Protein AF-A0A7C3KXW5-F1 (afdb_monomer_lite)

Structure (mmCIF, N/CA/C/O backbone):
data_AF-A0A7C3KXW5-F1
#
_entry.id   AF-A0A7C3KXW5-F1
#
loop_
_atom_site.group_PDB
_atom_site.id
_atom_site.type_symbol
_atom_site.label_atom_id
_atom_site.label_alt_id
_atom_site.label_comp_id
_atom_site.label_asym_id
_atom_site.label_entity_id
_atom_site.label_seq_id
_atom_site.pdbx_PDB_ins_code
_atom_site.Cartn_x
_atom_site.Cartn_y
_atom_site.Cartn_z
_atom_site.occupancy
_atom_site.B_iso_or_equiv
_atom_site.auth_seq_id
_atom_site.auth_comp_id
_atom_site.auth_asym_id
_atom_site.auth_atom_id
_atom_site.pdbx_PDB_model_num
ATOM 1 N N . ASP A 1 1 ? 0.642 0.551 6.305 1.00 74.69 1 ASP A N 1
ATOM 2 C CA . ASP A 1 1 ? -0.205 -0.545 6.795 1.00 74.69 1 ASP A CA 1
ATOM 3 C C . ASP A 1 1 ? 0.342 -1.861 6.253 1.00 74.69 1 ASP A C 1
ATOM 5 O O . ASP A 1 1 ? 0.337 -2.043 5.041 1.00 74.69 1 ASP A O 1
ATOM 9 N N . ILE A 1 2 ? 0.926 -2.695 7.119 1.00 89.38 2 ILE A N 1
ATOM 10 C CA . ILE A 1 2 ? 1.536 -3.983 6.738 1.00 89.38 2 ILE A CA 1
ATOM 11 C C . ILE A 1 2 ? 0.525 -5.132 6.821 1.00 89.38 2 ILE A C 1
ATOM 13 O O . ILE A 1 2 ? 0.572 -6.026 5.982 1.00 89.38 2 ILE A O 1
ATOM 17 N N . ALA A 1 3 ? -0.428 -5.071 7.754 1.00 87.44 3 ALA A N 1
ATOM 18 C CA . ALA A 1 3 ? -1.448 -6.101 7.915 1.00 87.44 3 ALA A CA 1
ATOM 19 C C . ALA A 1 3 ? -2.337 -6.202 6.667 1.00 87.44 3 ALA A C 1
ATOM 21 O O . ALA A 1 3 ? -2.475 -7.281 6.097 1.00 87.44 3 ALA A O 1
ATOM 22 N N . ARG A 1 4 ? -2.841 -5.066 6.152 1.00 87.88 4 ARG A N 1
ATOM 23 C CA . ARG A 1 4 ? -3.610 -5.058 4.890 1.00 87.88 4 ARG A CA 1
ATOM 24 C C . ARG A 1 4 ? -2.791 -5.596 3.723 1.00 87.88 4 ARG A C 1
ATOM 26 O O . ARG A 1 4 ? -3.316 -6.318 2.882 1.00 87.88 4 ARG A O 1
ATOM 33 N N . PHE A 1 5 ? -1.505 -5.254 3.672 1.00 93.25 5 PHE A N 1
ATOM 34 C CA . PHE A 1 5 ? -0.604 -5.761 2.643 1.00 93.25 5 PHE A CA 1
ATOM 35 C C . PHE A 1 5 ? -0.481 -7.292 2.703 1.00 93.25 5 PHE A C 1
ATOM 37 O O . PHE A 1 5 ? -0.583 -7.931 1.659 1.00 93.25 5 PHE A O 1
ATOM 44 N N . GLN A 1 6 ? -0.329 -7.881 3.894 1.00 93.50 6 GLN A N 1
ATOM 45 C CA . GLN A 1 6 ? -0.281 -9.337 4.074 1.00 93.50 6 GLN A CA 1
ATOM 46 C C . GLN A 1 6 ? -1.590 -10.001 3.635 1.00 93.50 6 GLN A C 1
ATOM 48 O O . GLN A 1 6 ? -1.547 -10.926 2.829 1.00 93.50 6 GLN A O 1
ATOM 53 N N . THR A 1 7 ? -2.745 -9.471 4.052 1.00 92.38 7 THR A N 1
ATOM 54 C CA . THR A 1 7 ? -4.058 -9.984 3.624 1.00 92.38 7 THR A CA 1
ATOM 55 C C . THR A 1 7 ? -4.213 -9.957 2.102 1.00 92.38 7 THR A C 1
ATOM 57 O O . THR A 1 7 ? -4.649 -10.930 1.492 1.00 92.38 7 THR A O 1
ATOM 60 N N . VAL A 1 8 ? -3.826 -8.859 1.447 1.00 94.00 8 VAL A N 1
ATOM 61 C CA . VAL A 1 8 ? -3.906 -8.763 -0.019 1.00 94.00 8 VAL A CA 1
ATOM 62 C C . VAL A 1 8 ? -2.897 -9.701 -0.697 1.00 94.00 8 VAL A C 1
ATOM 64 O O . VAL A 1 8 ? -3.196 -10.241 -1.763 1.00 94.00 8 VAL A O 1
ATOM 67 N N . ALA A 1 9 ? -1.729 -9.935 -0.094 1.00 95.94 9 ALA A N 1
ATOM 68 C CA . ALA A 1 9 ? -0.747 -10.894 -0.599 1.00 95.94 9 ALA A CA 1
ATOM 69 C C . ALA A 1 9 ? -1.265 -12.338 -0.529 1.00 95.94 9 ALA A C 1
ATOM 71 O O . ALA A 1 9 ? -1.127 -13.077 -1.502 1.00 95.94 9 ALA A O 1
ATOM 72 N N . GLU A 1 10 ? -1.939 -12.713 0.559 1.00 95.12 10 GLU A N 1
ATOM 73 C CA . GLU A 1 10 ? -2.620 -14.007 0.684 1.00 95.12 10 GLU A CA 1
ATOM 74 C C . GLU A 1 10 ? -3.684 -14.180 -0.402 1.00 95.12 10 GLU A C 1
ATOM 76 O O . GLU A 1 10 ? -3.663 -15.171 -1.128 1.00 95.12 10 GLU A O 1
ATOM 81 N N . VAL A 1 11 ? -4.539 -13.172 -0.616 1.00 95.12 11 VAL A N 1
ATOM 82 C CA . VAL A 1 11 ? -5.532 -13.197 -1.704 1.00 95.12 11 VAL A CA 1
ATOM 83 C C . VAL A 1 11 ? -4.860 -13.344 -3.071 1.00 95.12 11 VAL A C 1
ATOM 85 O O . VAL A 1 11 ? -5.343 -14.094 -3.923 1.00 95.12 11 VAL A O 1
ATOM 88 N N . ALA A 1 12 ? -3.752 -12.639 -3.318 1.00 97.38 12 ALA A N 1
ATOM 89 C CA . ALA A 1 12 ? -3.011 -12.746 -4.572 1.00 97.38 12 ALA A CA 1
ATOM 90 C C . ALA A 1 12 ? -2.480 -14.171 -4.783 1.00 97.38 12 ALA A C 1
ATOM 92 O O . ALA A 1 12 ? -2.733 -14.764 -5.832 1.00 97.38 12 ALA A O 1
ATOM 93 N N . ARG A 1 13 ? -1.839 -14.748 -3.761 1.00 96.62 13 ARG A N 1
ATOM 94 C CA . ARG A 1 13 ? -1.340 -16.128 -3.765 1.00 96.62 13 ARG A CA 1
ATOM 95 C C . ARG A 1 13 ? -2.458 -17.132 -4.037 1.00 96.62 13 ARG A C 1
ATOM 97 O O . ARG A 1 13 ? -2.330 -17.942 -4.953 1.00 96.62 13 ARG A O 1
ATOM 104 N N . ASP A 1 14 ? -3.557 -17.043 -3.299 1.00 97.00 14 ASP A N 1
ATOM 105 C CA . ASP A 1 14 ? -4.662 -18.005 -3.361 1.00 97.00 14 ASP A CA 1
ATOM 106 C C . ASP A 1 14 ? -5.427 -17.920 -4.693 1.00 97.00 14 ASP A C 1
ATOM 108 O O . ASP A 1 14 ? -6.019 -18.894 -5.155 1.00 97.00 14 ASP A O 1
ATOM 112 N N . THR A 1 15 ? -5.363 -16.766 -5.363 1.00 96.44 15 THR A N 1
ATOM 113 C CA . THR A 1 15 ? -5.934 -16.566 -6.704 1.00 96.44 15 THR A CA 1
ATOM 114 C C . THR A 1 15 ? -4.916 -16.712 -7.839 1.00 96.44 15 THR A C 1
ATOM 116 O O . THR A 1 15 ? -5.256 -16.465 -8.997 1.00 96.44 15 THR A O 1
ATOM 119 N N . GLY A 1 16 ? -3.673 -17.112 -7.540 1.00 97.12 16 GLY A N 1
ATOM 120 C CA . GLY A 1 16 ? -2.608 -17.299 -8.530 1.00 97.12 16 GLY A CA 1
ATOM 121 C C . GLY A 1 16 ? -2.202 -16.017 -9.270 1.00 97.12 16 GLY A C 1
ATOM 122 O O . GLY A 1 16 ? -1.735 -16.082 -10.410 1.00 97.12 16 GLY A O 1
ATOM 123 N N . ARG A 1 17 ? -2.418 -14.851 -8.653 1.00 98.06 17 ARG A N 1
ATOM 124 C CA . ARG A 1 17 ? -2.108 -13.525 -9.200 1.00 98.06 17 ARG A CA 1
ATOM 125 C C . ARG A 1 17 ? -0.827 -12.966 -8.587 1.00 98.06 17 ARG A C 1
ATOM 127 O O . ARG A 1 17 ? -0.488 -13.247 -7.443 1.00 98.06 17 ARG A O 1
ATOM 134 N N . THR A 1 18 ? -0.138 -12.125 -9.348 1.00 98.44 18 THR A N 1
ATOM 135 C CA . THR A 1 18 ? 1.002 -11.345 -8.866 1.00 98.44 18 THR A CA 1
ATOM 136 C C . THR A 1 18 ? 0.487 -10.124 -8.106 1.00 98.44 18 THR A C 1
ATOM 138 O O . THR A 1 18 ? -0.272 -9.322 -8.661 1.00 98.44 18 THR A O 1
ATOM 141 N N . LEU A 1 19 ? 0.929 -9.935 -6.864 1.00 98.19 19 LEU A N 1
ATOM 142 C CA . LEU A 1 19 ? 0.703 -8.686 -6.141 1.00 98.19 19 LEU A CA 1
ATOM 143 C C . LEU A 1 19 ? 1.761 -7.664 -6.559 1.00 98.19 19 LEU A C 1
ATOM 145 O O . LEU A 1 19 ? 2.943 -7.840 -6.272 1.00 98.19 19 LEU A O 1
ATOM 149 N N . ALA A 1 20 ? 1.343 -6.582 -7.207 1.00 97.75 20 ALA A N 1
ATOM 150 C CA . ALA A 1 20 ? 2.201 -5.440 -7.488 1.00 97.75 20 ALA A CA 1
ATOM 151 C C . ALA A 1 20 ? 1.959 -4.361 -6.422 1.00 97.75 20 ALA A C 1
ATOM 153 O O . ALA A 1 20 ? 0.866 -3.800 -6.336 1.00 97.75 20 ALA A O 1
ATOM 154 N N . ALA A 1 21 ? 2.960 -4.093 -5.586 1.00 96.62 21 ALA A N 1
ATOM 155 C CA . ALA A 1 21 ? 2.845 -3.188 -4.441 1.00 96.62 21 ALA A CA 1
ATOM 156 C C . ALA A 1 21 ? 3.934 -2.113 -4.445 1.00 96.62 21 ALA A C 1
ATOM 158 O O . ALA A 1 21 ? 4.959 -2.255 -5.113 1.00 96.62 21 ALA A O 1
ATOM 159 N N . SER A 1 22 ? 3.726 -1.037 -3.679 1.00 94.25 22 SER A N 1
ATOM 160 C CA . SER A 1 22 ? 4.691 0.064 -3.630 1.00 94.25 22 SER A CA 1
ATOM 161 C C . SER A 1 22 ? 6.095 -0.437 -3.233 1.00 94.25 22 SER A C 1
ATOM 163 O O . SER A 1 22 ? 6.223 -1.220 -2.281 1.00 94.25 22 SER A O 1
ATOM 165 N N . PRO A 1 23 ? 7.172 0.040 -3.885 1.00 94.75 23 PRO A N 1
ATOM 166 C CA . PRO A 1 23 ? 8.532 -0.375 -3.538 1.00 94.75 23 PRO A CA 1
ATOM 167 C C . PRO A 1 23 ? 8.898 -0.023 -2.090 1.00 94.75 23 PRO A C 1
ATOM 169 O O . PRO A 1 23 ? 9.672 -0.724 -1.444 1.00 94.75 23 PRO A O 1
ATOM 172 N N . LYS A 1 24 ? 8.289 1.041 -1.547 1.00 92.38 24 LYS A N 1
ATOM 173 C CA . LYS A 1 24 ? 8.448 1.455 -0.149 1.00 92.38 24 LYS A CA 1
ATOM 174 C C . LYS A 1 24 ? 7.872 0.419 0.820 1.00 92.38 24 LYS A C 1
ATOM 176 O O . LYS A 1 24 ? 8.519 0.105 1.814 1.00 92.38 24 LYS A O 1
ATOM 181 N N . THR A 1 25 ? 6.685 -0.118 0.530 1.00 93.75 25 THR A N 1
ATOM 182 C CA . THR A 1 25 ? 6.065 -1.188 1.329 1.00 93.75 25 THR A CA 1
ATOM 183 C C . THR A 1 25 ? 6.928 -2.441 1.311 1.00 93.75 25 THR A C 1
ATOM 185 O O . THR A 1 25 ? 7.158 -3.016 2.369 1.00 93.75 25 THR A O 1
ATOM 188 N N . LEU A 1 26 ? 7.450 -2.833 0.144 1.00 94.88 26 LEU A N 1
ATOM 189 C CA . LEU A 1 26 ? 8.303 -4.020 0.040 1.00 94.88 26 LEU A CA 1
ATOM 190 C C . LEU A 1 26 ? 9.632 -3.842 0.772 1.00 94.88 26 LEU A C 1
ATOM 192 O O . LEU A 1 26 ? 10.020 -4.716 1.539 1.00 94.88 26 LEU A O 1
ATOM 196 N N . ALA A 1 27 ? 10.289 -2.689 0.615 1.00 92.50 27 ALA A N 1
ATOM 197 C CA . ALA A 1 27 ? 11.514 -2.380 1.349 1.00 92.50 27 ALA A CA 1
ATOM 198 C C . ALA A 1 27 ? 11.290 -2.395 2.873 1.00 92.50 27 ALA A C 1
ATOM 200 O O . ALA A 1 27 ? 12.120 -2.925 3.609 1.00 92.50 27 ALA A O 1
ATOM 201 N N . LEU A 1 28 ? 10.162 -1.852 3.349 1.00 93.00 28 LEU A N 1
ATOM 202 C CA . LEU A 1 28 ? 9.786 -1.914 4.763 1.00 93.00 28 LEU A CA 1
ATOM 203 C C . LEU A 1 28 ? 9.537 -3.358 5.217 1.00 93.00 28 LEU A C 1
ATOM 205 O O . LEU A 1 28 ? 10.066 -3.765 6.246 1.00 93.00 28 LEU A O 1
ATOM 209 N N . TYR A 1 29 ? 8.770 -4.136 4.450 1.00 94.88 29 TYR A N 1
ATOM 210 C CA . TYR A 1 29 ? 8.464 -5.525 4.789 1.00 94.88 29 TYR A CA 1
ATOM 211 C C . TYR A 1 29 ? 9.728 -6.392 4.846 1.00 94.88 29 TYR A C 1
ATOM 213 O O . TYR A 1 29 ? 9.874 -7.197 5.759 1.00 94.88 29 TYR A O 1
ATOM 221 N N . HIS A 1 30 ? 10.672 -6.194 3.919 1.00 92.62 30 HIS A N 1
ATOM 222 C CA . HIS A 1 30 ? 11.970 -6.868 3.957 1.00 92.62 30 HIS A CA 1
ATOM 223 C C . HIS A 1 30 ? 12.708 -6.617 5.270 1.00 92.62 30 HIS A C 1
ATOM 225 O O . HIS A 1 30 ? 13.138 -7.577 5.901 1.00 92.62 30 HIS A O 1
ATOM 231 N N . ARG A 1 31 ? 12.786 -5.359 5.718 1.00 92.31 31 ARG A N 1
ATOM 232 C CA . ARG A 1 31 ? 13.421 -5.033 7.003 1.00 92.31 31 ARG A CA 1
ATOM 233 C C . ARG A 1 31 ? 12.697 -5.670 8.181 1.00 92.31 31 ARG A C 1
ATOM 235 O O . ARG A 1 31 ? 13.347 -6.246 9.039 1.00 92.31 31 ARG A O 1
ATOM 242 N N . LEU A 1 32 ? 11.365 -5.624 8.198 1.00 94.44 32 LEU A N 1
ATOM 243 C CA . LEU A 1 32 ? 10.574 -6.253 9.260 1.00 94.44 32 LEU A CA 1
ATOM 244 C C . LEU A 1 32 ? 10.798 -7.770 9.327 1.00 94.44 32 LEU A C 1
ATOM 246 O O . LEU A 1 32 ? 10.945 -8.311 10.417 1.00 94.44 32 LEU A O 1
ATOM 250 N N . ALA A 1 33 ? 10.869 -8.452 8.182 1.00 94.31 33 ALA A N 1
ATOM 251 C CA . ALA A 1 33 ? 11.152 -9.886 8.121 1.00 94.31 33 ALA A CA 1
ATOM 252 C C . ALA A 1 33 ? 12.596 -10.235 8.523 1.00 94.31 33 ALA A C 1
ATOM 254 O O . ALA A 1 33 ? 12.834 -11.299 9.088 1.00 94.31 33 ALA A O 1
ATOM 255 N N . GLU A 1 34 ? 13.558 -9.354 8.241 1.00 92.62 34 GLU A N 1
ATOM 256 C CA . GLU A 1 34 ? 14.962 -9.524 8.632 1.00 92.62 34 GLU A CA 1
ATOM 257 C C . GLU A 1 34 ? 15.177 -9.267 10.135 1.00 92.62 34 GLU A C 1
ATOM 259 O O . GLU A 1 34 ? 15.877 -10.035 10.793 1.00 92.62 34 GLU A O 1
ATOM 264 N N . GLU A 1 35 ? 14.556 -8.224 10.694 1.00 95.50 35 GLU A N 1
ATOM 265 C CA . GLU A 1 35 ? 14.707 -7.820 12.102 1.00 95.50 35 GLU A CA 1
ATOM 266 C C . GLU A 1 35 ? 13.807 -8.622 13.058 1.00 95.50 35 GLU A C 1
ATOM 268 O O . GLU A 1 35 ? 14.185 -8.889 14.200 1.00 95.50 35 GLU A O 1
ATOM 273 N N . HIS A 1 36 ? 12.625 -9.043 12.598 1.00 95.94 36 HIS A N 1
ATOM 274 C CA . HIS A 1 36 ? 11.614 -9.728 13.407 1.00 95.94 36 HIS A CA 1
ATOM 275 C C . HIS A 1 36 ? 11.048 -10.982 12.707 1.00 95.94 36 HIS A C 1
ATOM 277 O O . HIS A 1 36 ? 9.836 -11.078 12.483 1.00 95.94 36 HIS A O 1
ATOM 283 N N . PRO A 1 37 ? 11.883 -11.993 12.402 1.00 94.88 37 PRO A N 1
ATOM 284 C CA . PRO A 1 37 ? 11.478 -13.175 11.630 1.00 94.88 37 PRO A CA 1
ATOM 285 C C . PRO A 1 37 ? 10.418 -14.052 12.316 1.00 94.88 37 PRO A C 1
ATOM 287 O O . PRO A 1 37 ? 9.743 -14.832 11.651 1.0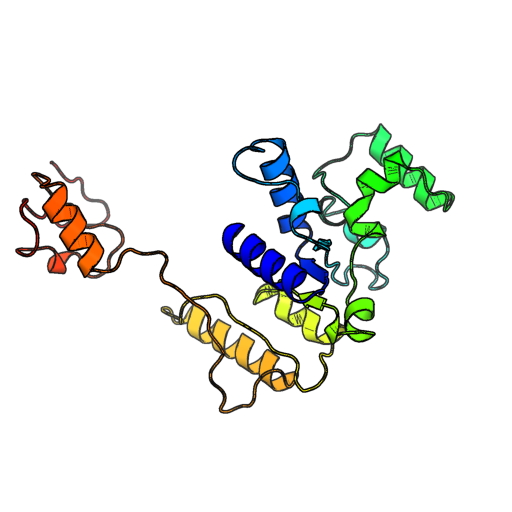0 94.88 37 PRO A O 1
ATOM 290 N N . SER A 1 38 ? 10.253 -13.941 13.640 1.00 94.88 38 SER A N 1
ATOM 291 C CA . SER A 1 38 ? 9.187 -14.631 14.382 1.00 94.88 38 SER A CA 1
ATOM 292 C C . SER A 1 38 ? 7.803 -14.008 14.178 1.00 94.88 38 SER A C 1
ATOM 294 O O . SER A 1 38 ? 6.802 -14.685 14.391 1.00 94.88 38 SER A O 1
ATOM 296 N N . LEU A 1 39 ? 7.745 -12.732 13.783 1.00 92.38 39 LEU A N 1
ATOM 297 C CA . LEU A 1 39 ? 6.506 -11.983 13.559 1.00 92.38 39 LEU A CA 1
ATOM 298 C C . LEU A 1 39 ? 6.199 -11.819 12.067 1.00 92.38 39 LEU A C 1
ATOM 300 O O . LEU A 1 39 ? 5.035 -11.788 11.675 1.00 92.38 39 LEU A O 1
ATOM 304 N N . PHE A 1 40 ? 7.235 -11.726 11.231 1.00 94.50 40 PHE A N 1
ATOM 305 C CA . PHE A 1 40 ? 7.103 -11.494 9.798 1.00 94.50 40 PHE A CA 1
ATOM 306 C C . PHE A 1 40 ? 7.815 -12.588 9.010 1.00 94.50 40 PHE A C 1
ATOM 308 O O . PHE A 1 40 ? 9.041 -12.681 8.993 1.00 94.50 40 PHE A O 1
ATOM 315 N N . ALA A 1 41 ? 7.032 -13.402 8.302 1.00 93.06 41 ALA A N 1
ATOM 316 C CA . ALA A 1 41 ? 7.577 -14.397 7.392 1.00 93.06 41 ALA A CA 1
ATOM 317 C C . ALA A 1 41 ? 8.297 -13.718 6.208 1.00 93.06 41 ALA A C 1
ATOM 319 O O . ALA A 1 41 ? 7.888 -12.625 5.796 1.00 93.06 41 ALA A O 1
ATOM 320 N N . PRO A 1 42 ? 9.321 -14.351 5.602 1.00 93.38 42 PRO A N 1
ATOM 321 C CA . PRO A 1 42 ? 10.009 -13.804 4.436 1.00 93.38 42 PRO A CA 1
ATOM 322 C C . PRO A 1 42 ? 9.036 -13.460 3.305 1.00 93.38 42 PRO A C 1
ATOM 324 O O . PRO A 1 42 ? 8.098 -14.215 3.053 1.00 93.38 42 PRO A O 1
ATOM 327 N N . LEU A 1 43 ? 9.284 -12.371 2.568 1.00 91.94 43 LEU A N 1
ATOM 328 C CA . LEU A 1 43 ? 8.398 -11.924 1.480 1.00 91.94 43 LEU A CA 1
ATOM 329 C C . LEU A 1 43 ? 8.121 -13.031 0.446 1.00 91.94 43 LEU A C 1
ATOM 331 O O . LEU A 1 43 ? 7.005 -13.150 -0.048 1.00 91.94 43 LEU A O 1
ATOM 335 N N . SER A 1 44 ? 9.109 -13.889 0.177 1.00 91.12 44 SER A N 1
ATOM 336 C CA . SER A 1 44 ? 8.984 -15.037 -0.731 1.00 91.12 44 SER A CA 1
ATOM 337 C C . SER A 1 44 ? 7.933 -16.068 -0.303 1.00 91.12 44 SER A C 1
ATOM 339 O O . SER A 1 44 ? 7.455 -16.826 -1.142 1.00 91.12 44 SER A O 1
ATOM 341 N N . SER A 1 45 ? 7.559 -16.109 0.979 1.00 93.25 45 SER A N 1
ATOM 342 C CA . SER A 1 45 ? 6.498 -16.987 1.492 1.00 93.25 45 SER A CA 1
ATOM 343 C C . SER A 1 45 ? 5.085 -16.443 1.243 1.00 93.25 45 SER A C 1
ATOM 345 O O . SER A 1 45 ? 4.119 -17.206 1.278 1.00 93.25 45 SER A O 1
ATOM 347 N N . LEU A 1 46 ? 4.954 -15.144 0.942 1.00 93.25 46 LEU A N 1
ATOM 348 C CA . LEU A 1 46 ? 3.667 -14.494 0.683 1.00 93.25 46 LEU A CA 1
ATOM 349 C C . LEU A 1 46 ? 3.158 -14.699 -0.756 1.00 93.25 46 LEU A C 1
ATOM 351 O O . LEU A 1 46 ? 2.055 -14.270 -1.075 1.00 93.25 46 LEU A O 1
ATOM 355 N N . GLY A 1 47 ? 3.926 -15.368 -1.623 1.00 95.00 47 GLY A N 1
ATOM 356 C CA . GLY A 1 47 ? 3.586 -15.603 -3.030 1.00 95.00 47 GLY A CA 1
ATOM 357 C C . GLY A 1 47 ? 4.394 -14.734 -4.000 1.00 95.00 47 GLY A C 1
ATOM 358 O O . GLY A 1 47 ? 5.480 -14.258 -3.672 1.00 95.00 47 GLY A O 1
ATOM 359 N N . ASP A 1 48 ? 3.885 -14.542 -5.222 1.00 97.31 48 ASP A N 1
ATOM 360 C CA . ASP A 1 48 ? 4.532 -13.692 -6.234 1.00 97.31 48 ASP A CA 1
ATOM 361 C C . ASP A 1 48 ? 4.223 -12.214 -5.959 1.00 97.31 48 ASP A C 1
ATOM 363 O O . ASP A 1 48 ? 3.271 -11.642 -6.494 1.00 97.31 48 ASP A O 1
ATOM 367 N N . VAL A 1 49 ? 5.022 -11.603 -5.084 1.00 97.69 49 VAL A N 1
ATOM 368 C CA . VAL A 1 49 ? 4.928 -10.182 -4.737 1.00 97.69 49 VAL A CA 1
ATOM 369 C C . VAL A 1 49 ? 6.061 -9.406 -5.400 1.00 97.69 49 VAL A C 1
ATOM 371 O O . VAL A 1 49 ? 7.231 -9.770 -5.283 1.00 97.69 49 VAL A O 1
ATOM 374 N N . ARG A 1 50 ? 5.725 -8.315 -6.094 1.00 97.69 50 ARG A N 1
ATOM 375 C CA . ARG A 1 50 ? 6.676 -7.514 -6.874 1.00 97.69 50 ARG A CA 1
ATOM 376 C C . ARG A 1 50 ? 6.477 -6.023 -6.668 1.00 97.69 50 ARG A C 1
ATOM 378 O O . ARG A 1 50 ? 5.371 -5.549 -6.417 1.00 97.69 50 ARG A O 1
ATOM 385 N N . ALA A 1 51 ? 7.565 -5.277 -6.818 1.00 97.06 51 ALA A N 1
ATOM 386 C CA . ALA A 1 51 ? 7.529 -3.825 -6.781 1.00 97.06 51 ALA A CA 1
ATOM 387 C C . ALA A 1 51 ? 6.769 -3.296 -8.003 1.00 97.06 51 ALA A C 1
ATOM 389 O O . ALA A 1 51 ? 7.126 -3.620 -9.134 1.00 97.06 51 ALA A O 1
ATOM 390 N N . TYR A 1 52 ? 5.741 -2.482 -7.789 1.00 97.62 52 TYR A N 1
ATOM 391 C CA . TYR A 1 52 ? 5.130 -1.691 -8.848 1.00 97.62 52 TYR A CA 1
ATOM 392 C C . TYR A 1 52 ? 5.969 -0.433 -9.074 1.00 97.62 52 TYR A C 1
ATOM 394 O O . TYR A 1 52 ? 6.188 0.352 -8.149 1.00 97.62 52 TYR A O 1
ATOM 402 N N . LEU A 1 53 ? 6.467 -0.254 -10.292 1.00 96.81 53 LEU A N 1
ATOM 403 C CA . LEU A 1 53 ? 7.223 0.928 -10.680 1.00 96.81 53 LEU A CA 1
ATOM 404 C C . LEU A 1 53 ? 6.315 1.834 -11.495 1.00 96.81 53 LEU A C 1
ATOM 406 O O . LEU A 1 53 ? 5.929 1.488 -12.612 1.00 96.81 53 LEU A O 1
ATOM 410 N N . GLU A 1 54 ? 6.011 2.995 -10.930 1.00 95.06 54 GLU A N 1
ATOM 411 C CA . GLU A 1 54 ? 5.349 4.089 -11.633 1.00 95.06 54 GLU A CA 1
ATOM 412 C C . GLU A 1 54 ? 6.286 4.717 -12.669 1.00 95.06 54 GLU A C 1
ATOM 414 O O . GLU A 1 54 ? 7.525 4.640 -12.581 1.00 95.06 54 GLU A O 1
ATOM 419 N N . ARG A 1 55 ? 5.681 5.342 -13.673 1.00 93.62 55 ARG A N 1
ATOM 420 C CA . ARG A 1 55 ? 6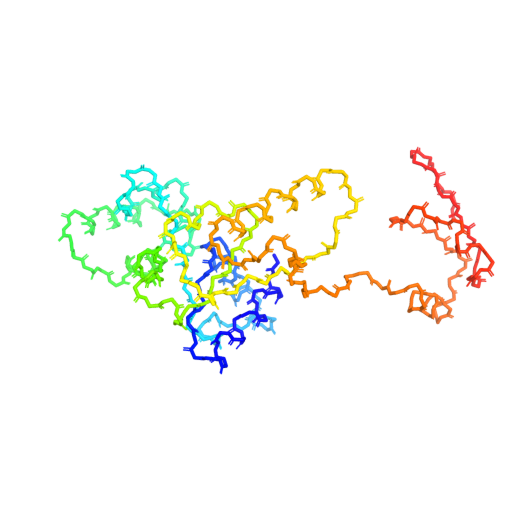.414 6.105 -14.674 1.00 93.62 55 ARG A CA 1
ATOM 421 C C . ARG A 1 55 ? 6.841 7.445 -14.063 1.00 93.62 55 ARG A C 1
ATOM 423 O O . ARG A 1 55 ? 6.021 8.170 -13.514 1.00 93.62 55 ARG A O 1
ATOM 430 N N . CYS A 1 56 ? 8.120 7.803 -14.159 1.00 92.00 56 CYS A N 1
ATOM 431 C CA . CYS A 1 56 ? 8.616 9.087 -13.658 1.00 92.00 56 CYS A CA 1
ATOM 432 C C . CYS A 1 56 ? 9.797 9.607 -14.487 1.00 92.00 56 CYS A C 1
ATOM 434 O O . CYS A 1 56 ? 10.309 8.906 -15.361 1.00 92.00 56 CYS A O 1
ATOM 436 N N . GLY A 1 57 ? 10.226 10.845 -14.222 1.00 93.50 57 GLY A N 1
ATOM 437 C CA . GLY A 1 57 ? 11.394 11.447 -14.868 1.00 93.50 57 GLY A CA 1
ATOM 438 C C . GLY A 1 57 ? 11.252 11.516 -16.389 1.00 93.50 57 GLY A C 1
ATOM 439 O O . GLY A 1 57 ? 10.395 12.227 -16.906 1.00 93.50 57 GLY A O 1
ATOM 440 N N . THR A 1 58 ? 12.095 10.763 -17.097 1.00 94.12 58 THR A N 1
ATOM 441 C CA . THR A 1 58 ? 12.125 10.702 -18.568 1.00 94.12 58 THR A CA 1
ATOM 442 C C . THR A 1 58 ? 10.927 9.998 -19.194 1.00 94.12 58 THR A C 1
ATOM 444 O O . THR A 1 58 ? 10.788 10.024 -20.413 1.00 94.12 58 THR A O 1
ATOM 447 N N . MET A 1 59 ? 10.069 9.366 -18.389 1.00 92.00 59 MET A N 1
ATOM 448 C CA . MET A 1 59 ? 8.910 8.597 -18.842 1.00 92.00 59 MET A CA 1
ATOM 449 C C . MET A 1 59 ? 9.249 7.271 -19.547 1.00 92.00 59 MET A C 1
ATOM 451 O O . MET A 1 59 ? 8.357 6.631 -20.110 1.00 92.00 59 MET A O 1
ATOM 455 N N . LEU A 1 60 ? 10.507 6.821 -19.472 1.00 92.69 60 LEU A N 1
ATOM 456 C CA . LEU A 1 60 ? 11.018 5.626 -20.160 1.00 92.69 60 LEU A CA 1
ATOM 457 C C . LEU A 1 60 ? 11.316 4.442 -19.227 1.00 92.69 60 LEU A C 1
ATOM 459 O O . LEU A 1 60 ? 11.839 3.429 -19.688 1.00 92.69 60 LEU A O 1
ATOM 463 N N . TYR A 1 61 ? 10.994 4.543 -17.932 1.00 93.44 61 TYR A N 1
ATOM 464 C CA . TYR A 1 61 ? 11.385 3.556 -16.914 1.00 93.44 61 TYR A CA 1
ATOM 465 C C . TYR A 1 61 ? 12.908 3.351 -16.851 1.00 93.44 61 TYR A C 1
ATOM 467 O O . TYR A 1 61 ? 13.387 2.247 -16.566 1.00 93.44 61 TYR A O 1
ATOM 475 N N . SER A 1 62 ? 13.687 4.399 -17.125 1.00 91.88 62 SER A N 1
ATOM 476 C CA . SER A 1 62 ? 15.142 4.336 -17.041 1.00 91.88 62 SER A CA 1
ATOM 477 C C . SER A 1 62 ? 15.556 4.129 -15.584 1.00 91.88 62 SER A C 1
ATOM 479 O O . SER A 1 62 ? 14.962 4.744 -14.697 1.00 91.88 62 SER A O 1
ATOM 481 N N . PRO A 1 63 ? 16.604 3.340 -15.276 1.00 88.31 63 PRO A N 1
ATOM 482 C CA . PRO A 1 63 ? 17.092 3.241 -13.902 1.00 88.31 63 PRO A CA 1
ATOM 483 C C . PRO A 1 63 ? 17.462 4.613 -13.314 1.00 88.31 63 PRO A C 1
ATOM 485 O O . PRO A 1 63 ? 17.370 4.831 -12.107 1.00 88.31 63 PRO A O 1
ATOM 488 N N . ALA A 1 64 ? 17.855 5.560 -14.176 1.00 88.94 64 ALA A N 1
ATOM 489 C CA . ALA A 1 64 ? 18.155 6.930 -13.787 1.00 88.94 64 ALA A CA 1
ATOM 490 C C . ALA A 1 64 ? 16.946 7.683 -13.207 1.00 88.94 64 ALA A C 1
ATOM 492 O O . ALA A 1 64 ? 17.150 8.517 -12.325 1.00 88.94 64 ALA A O 1
ATOM 493 N N . ASP A 1 65 ? 15.723 7.347 -13.630 1.00 93.19 65 ASP A N 1
ATOM 494 C CA . ASP A 1 65 ? 14.488 7.990 -13.164 1.00 93.19 65 ASP A CA 1
ATOM 495 C C . ASP A 1 65 ? 14.229 7.727 -11.668 1.00 93.19 65 ASP A C 1
ATOM 497 O O . ASP A 1 65 ? 13.538 8.497 -11.004 1.00 93.19 65 ASP A O 1
ATOM 501 N N . TYR A 1 66 ? 14.823 6.666 -11.112 1.00 92.25 66 TYR A N 1
ATOM 502 C CA . TYR A 1 66 ? 14.578 6.195 -9.746 1.00 92.25 66 TYR A CA 1
ATOM 503 C C . TYR A 1 66 ? 15.708 6.516 -8.758 1.00 92.25 66 TYR A C 1
ATOM 505 O O . TYR A 1 66 ? 15.580 6.234 -7.567 1.00 92.25 66 TYR A O 1
ATOM 513 N N . LYS A 1 67 ? 16.813 7.124 -9.210 1.00 86.56 67 LYS A N 1
ATOM 514 C CA . LYS A 1 67 ? 18.028 7.342 -8.395 1.00 86.56 67 LYS A CA 1
ATOM 515 C C . LYS A 1 67 ? 17.803 8.176 -7.131 1.00 86.56 67 LYS A C 1
ATOM 517 O O . LYS A 1 67 ? 18.508 7.977 -6.149 1.00 86.56 67 LYS A O 1
ATOM 522 N N . GLN A 1 68 ? 16.826 9.082 -7.145 1.00 86.50 68 GLN A N 1
ATOM 523 C CA . GLN A 1 68 ? 16.484 9.910 -5.980 1.00 86.50 68 GLN A CA 1
ATOM 524 C C . GLN A 1 68 ? 15.831 9.101 -4.848 1.00 86.50 68 GLN A C 1
ATOM 526 O O . GLN A 1 68 ? 15.814 9.520 -3.692 1.00 86.50 68 GLN A O 1
ATOM 531 N N . HIS A 1 69 ? 15.301 7.921 -5.170 1.00 90.19 69 HIS A N 1
ATOM 532 C CA . HIS A 1 69 ? 14.557 7.072 -4.255 1.00 90.19 69 HIS A CA 1
ATOM 533 C C . HIS A 1 69 ? 15.021 5.625 -4.412 1.00 90.19 69 HIS A C 1
ATOM 535 O O . HIS A 1 69 ? 14.332 4.807 -5.013 1.00 90.19 69 HIS A O 1
ATOM 541 N N . LEU A 1 70 ? 16.191 5.298 -3.854 1.00 90.81 70 LEU A N 1
ATOM 542 C CA . LEU A 1 70 ? 16.843 3.989 -4.027 1.00 90.81 70 LEU A CA 1
ATOM 543 C C . LEU A 1 70 ? 15.978 2.788 -3.612 1.00 90.81 70 LEU A C 1
ATOM 545 O O . LEU A 1 70 ? 16.119 1.715 -4.193 1.00 90.81 70 LEU A O 1
ATOM 549 N N . PHE A 1 71 ? 15.008 2.976 -2.710 1.00 91.38 71 PHE A N 1
ATOM 550 C CA . PHE A 1 71 ? 14.028 1.937 -2.367 1.00 91.38 71 PHE A CA 1
ATOM 551 C C . PHE A 1 71 ? 13.144 1.512 -3.560 1.00 91.38 71 PHE A C 1
ATOM 553 O O . PHE A 1 71 ? 12.523 0.454 -3.529 1.00 91.38 71 PHE A O 1
ATOM 560 N N . LYS A 1 72 ? 13.064 2.320 -4.628 1.00 93.31 72 LYS A N 1
ATOM 561 C CA . LYS A 1 72 ? 12.424 1.949 -5.901 1.00 93.31 72 LYS A CA 1
ATOM 562 C C . LYS A 1 72 ? 13.289 1.009 -6.743 1.00 93.31 72 LYS A C 1
ATOM 564 O O . LYS A 1 72 ? 12.764 0.318 -7.606 1.00 93.31 72 LYS A O 1
ATOM 569 N N . LEU A 1 73 ? 14.596 0.972 -6.494 1.00 93.62 73 LEU A N 1
ATOM 570 C CA . LEU A 1 73 ? 15.539 0.107 -7.198 1.00 93.62 73 LEU A CA 1
ATOM 571 C C . LEU A 1 73 ? 15.752 -1.227 -6.469 1.00 93.62 73 LEU A C 1
ATOM 573 O O . LEU A 1 73 ? 15.813 -2.257 -7.135 1.00 93.62 73 LEU A O 1
ATOM 577 N N . GLY A 1 74 ? 15.757 -1.244 -5.134 1.00 92.56 74 GLY A N 1
ATOM 578 C CA . GLY A 1 74 ? 15.842 -2.471 -4.330 1.00 92.56 74 GLY A CA 1
ATOM 579 C C . GLY A 1 74 ? 15.540 -2.242 -2.847 1.00 92.56 74 GLY A C 1
ATOM 580 O O . GLY A 1 74 ? 14.897 -1.259 -2.484 1.00 92.56 74 GLY A O 1
ATOM 581 N N . ARG A 1 75 ? 16.015 -3.137 -1.971 1.00 87.69 75 ARG A N 1
ATOM 582 C CA . ARG A 1 75 ? 15.714 -3.113 -0.518 1.00 87.69 75 ARG A CA 1
ATOM 583 C C . ARG A 1 75 ? 16.343 -1.944 0.237 1.00 87.69 75 ARG A C 1
ATOM 585 O O . ARG A 1 75 ? 15.858 -1.526 1.290 1.00 87.69 75 ARG A O 1
ATOM 592 N N . GLN A 1 76 ? 17.471 -1.451 -0.259 1.00 80.06 76 GLN A N 1
ATOM 593 C CA . GLN A 1 76 ? 18.305 -0.503 0.467 1.00 80.06 76 GLN A CA 1
ATOM 594 C C . GLN A 1 76 ? 17.837 0.944 0.260 1.00 80.06 76 GLN A C 1
ATOM 596 O O . GLN A 1 76 ? 17.410 1.347 -0.819 1.00 80.06 76 GLN A O 1
ATOM 601 N N . GLY A 1 77 ? 17.954 1.754 1.317 1.00 80.00 77 GLY A N 1
ATOM 602 C CA . GLY A 1 77 ? 17.679 3.195 1.248 1.00 80.00 77 GLY A CA 1
ATOM 603 C C . GLY A 1 77 ? 18.894 4.037 0.849 1.00 80.00 77 GLY A C 1
ATOM 604 O O . GLY A 1 77 ? 18.732 5.208 0.517 1.00 80.00 77 GLY A O 1
ATOM 605 N N . LYS A 1 78 ? 20.099 3.458 0.913 1.00 85.75 78 LYS A N 1
ATOM 606 C CA . LYS A 1 78 ? 21.391 4.079 0.598 1.00 85.75 78 LYS A CA 1
ATOM 607 C C . LYS A 1 78 ? 22.342 3.005 0.078 1.00 85.75 78 LYS A C 1
ATOM 609 O O . LYS A 1 78 ? 22.309 1.895 0.595 1.00 85.75 78 LYS A O 1
ATOM 614 N N . TRP A 1 79 ? 23.176 3.366 -0.891 1.00 88.06 79 TRP A N 1
ATOM 615 C CA . TRP A 1 79 ? 24.290 2.545 -1.362 1.00 88.06 79 TRP A CA 1
ATOM 616 C C . TRP A 1 79 ? 25.604 3.067 -0.791 1.00 88.06 79 TRP A C 1
ATOM 618 O O . TRP A 1 79 ? 25.783 4.278 -0.625 1.00 88.06 79 TRP A O 1
ATOM 628 N N . THR A 1 80 ? 26.529 2.153 -0.529 1.00 90.69 80 THR A N 1
ATOM 629 C CA . THR A 1 80 ? 27.949 2.460 -0.344 1.00 90.69 80 THR A CA 1
ATOM 630 C C . THR A 1 80 ? 28.567 2.984 -1.648 1.00 90.69 80 THR A C 1
ATOM 632 O O . THR A 1 80 ? 27.982 2.868 -2.729 1.00 90.69 80 THR A O 1
ATOM 635 N N . ALA A 1 81 ? 29.764 3.575 -1.561 1.00 90.06 81 ALA A N 1
ATOM 636 C CA . ALA A 1 81 ? 30.489 4.042 -2.744 1.00 90.06 81 ALA A CA 1
ATOM 637 C C . ALA A 1 81 ? 30.763 2.892 -3.733 1.00 90.06 81 ALA A C 1
ATOM 639 O O . ALA A 1 81 ? 30.533 3.055 -4.935 1.00 90.06 81 ALA A O 1
ATOM 640 N N . ASP A 1 82 ? 31.149 1.727 -3.209 1.00 90.25 82 ASP A N 1
ATOM 641 C CA . ASP A 1 82 ? 31.454 0.526 -3.991 1.00 90.25 82 ASP A CA 1
ATOM 642 C C . ASP A 1 82 ? 30.205 -0.029 -4.688 1.00 90.25 82 ASP A C 1
ATOM 644 O O . ASP A 1 82 ? 30.230 -0.312 -5.886 1.00 90.25 82 ASP A O 1
ATOM 648 N N . GLU A 1 83 ? 29.075 -0.121 -3.977 1.00 90.00 83 GLU A N 1
ATOM 649 C CA . GLU A 1 83 ? 27.791 -0.538 -4.558 1.00 90.00 83 GLU A CA 1
ATOM 650 C C . GLU A 1 83 ? 27.342 0.427 -5.669 1.00 90.00 83 GLU A C 1
ATOM 652 O O . GLU A 1 83 ? 26.926 -0.004 -6.748 1.00 90.00 83 GLU A O 1
ATOM 657 N N . ALA A 1 84 ? 27.477 1.740 -5.452 1.00 88.81 84 ALA A N 1
ATOM 658 C CA . ALA A 1 84 ? 27.129 2.747 -6.451 1.00 88.81 84 ALA A CA 1
ATOM 659 C C . ALA A 1 84 ? 28.044 2.696 -7.689 1.00 88.81 84 ALA A C 1
ATOM 661 O O . ALA A 1 84 ? 27.597 2.959 -8.810 1.00 88.81 84 ALA A O 1
ATOM 662 N N . GLU A 1 85 ? 29.330 2.386 -7.525 1.00 88.94 85 GLU A N 1
ATOM 663 C CA . GLU A 1 85 ? 30.249 2.153 -8.641 1.00 88.94 85 GLU A CA 1
ATOM 664 C C . GLU A 1 85 ? 29.918 0.864 -9.401 1.00 88.94 85 GLU A C 1
ATOM 666 O O . GLU A 1 85 ? 29.832 0.888 -10.632 1.00 88.94 85 GLU A O 1
ATOM 671 N N . ALA A 1 86 ? 29.634 -0.228 -8.690 1.00 88.19 86 ALA A N 1
ATOM 672 C CA . ALA A 1 86 ? 29.243 -1.499 -9.290 1.00 88.19 86 ALA A CA 1
ATOM 673 C C . ALA A 1 86 ? 27.966 -1.362 -10.138 1.00 88.19 86 ALA A C 1
ATOM 675 O O . ALA A 1 86 ? 27.936 -1.808 -11.288 1.00 88.19 86 ALA A O 1
ATOM 676 N N . VAL A 1 87 ? 26.948 -0.662 -9.621 1.00 88.50 87 VAL A N 1
ATOM 677 C CA . VAL A 1 87 ? 25.715 -0.349 -10.362 1.00 88.50 87 VAL A CA 1
ATOM 678 C C . VAL A 1 87 ? 26.008 0.482 -11.615 1.00 88.50 87 VAL A C 1
ATOM 680 O O . VAL A 1 87 ? 25.519 0.158 -12.700 1.00 88.50 87 VAL A O 1
ATOM 683 N N . ARG A 1 88 ? 26.831 1.537 -11.499 1.00 86.94 88 ARG A N 1
ATOM 684 C CA . ARG A 1 88 ? 27.220 2.375 -12.649 1.00 86.94 88 ARG A CA 1
ATOM 685 C C . ARG A 1 88 ? 27.915 1.555 -13.734 1.00 86.94 88 ARG A C 1
ATOM 687 O O . ARG A 1 88 ? 27.588 1.708 -14.909 1.00 86.94 88 ARG A O 1
ATOM 694 N N . ARG A 1 89 ? 28.836 0.671 -13.346 1.00 86.25 89 ARG A N 1
ATOM 695 C CA . ARG A 1 89 ? 29.561 -0.211 -14.268 1.00 86.25 89 ARG A CA 1
ATOM 696 C C . ARG A 1 89 ? 28.620 -1.173 -14.991 1.00 86.25 89 ARG A C 1
ATOM 698 O O . ARG A 1 89 ? 28.741 -1.324 -16.203 1.00 86.25 89 ARG A O 1
ATOM 705 N N . GLN A 1 90 ? 27.681 -1.787 -14.270 1.00 86.69 90 GLN A N 1
ATOM 706 C CA . GLN A 1 90 ? 26.685 -2.693 -14.846 1.00 86.69 90 GLN A CA 1
ATOM 707 C C . GLN A 1 90 ? 25.802 -1.984 -15.878 1.00 86.69 90 GLN A C 1
ATOM 709 O O . GLN A 1 90 ? 25.630 -2.488 -16.984 1.00 86.69 90 GLN A O 1
ATOM 714 N N . TRP A 1 91 ? 25.279 -0.797 -15.569 1.00 84.62 91 TRP A N 1
ATOM 715 C CA . TRP A 1 91 ? 24.455 -0.056 -16.532 1.00 84.62 91 TRP A CA 1
ATOM 716 C C . TRP A 1 91 ? 25.229 0.425 -17.758 1.00 84.62 91 TRP A C 1
ATOM 718 O O . TRP A 1 91 ? 24.636 0.550 -18.821 1.00 84.62 91 TRP A O 1
ATOM 728 N N . ALA A 1 92 ? 26.535 0.670 -17.634 1.00 84.12 92 ALA A N 1
ATOM 729 C CA . ALA A 1 92 ? 27.372 1.042 -18.771 1.00 84.12 92 ALA A CA 1
ATOM 730 C C . ALA A 1 92 ? 27.704 -0.142 -19.696 1.00 84.12 92 ALA A C 1
ATOM 732 O O . ALA A 1 92 ? 27.940 0.069 -20.882 1.00 84.12 92 ALA A O 1
ATOM 733 N N . LYS A 1 93 ? 27.763 -1.368 -19.159 1.00 78.69 93 LYS A N 1
ATOM 734 C CA . LYS A 1 93 ? 28.179 -2.572 -19.900 1.00 78.69 93 LYS A CA 1
ATOM 735 C C . LYS A 1 93 ? 27.035 -3.515 -20.279 1.00 78.69 93 LYS A C 1
ATOM 737 O O . LYS A 1 93 ? 27.289 -4.505 -20.951 1.00 78.69 93 LYS A O 1
ATOM 742 N N . GLU A 1 94 ? 25.813 -3.251 -19.815 1.00 68.56 94 GLU A N 1
ATOM 743 C CA . GLU A 1 94 ? 24.639 -4.135 -19.953 1.00 68.56 94 GLU A CA 1
ATOM 744 C C . GLU A 1 94 ? 24.851 -5.578 -19.431 1.00 68.56 94 GLU A C 1
ATOM 746 O O . GLU A 1 94 ? 24.052 -6.480 -19.688 1.00 68.56 94 GLU A O 1
ATOM 751 N N . GLU A 1 95 ? 25.895 -5.809 -18.632 1.00 73.25 95 GLU A N 1
ATOM 752 C CA . GLU A 1 95 ? 26.198 -7.104 -18.020 1.00 73.25 95 GLU A CA 1
ATOM 753 C C . GLU A 1 95 ? 25.437 -7.272 -16.702 1.00 73.25 95 GLU A C 1
ATOM 755 O O . GLU A 1 95 ? 25.456 -6.390 -15.844 1.00 73.25 95 GLU A O 1
ATOM 760 N N . ARG A 1 96 ? 24.782 -8.423 -16.506 1.00 69.31 96 ARG A N 1
ATOM 761 C CA . ARG A 1 96 ? 24.085 -8.736 -15.251 1.00 69.31 96 ARG A CA 1
ATOM 762 C C . ARG A 1 96 ? 25.031 -9.389 -14.250 1.00 69.31 96 ARG A C 1
ATOM 764 O O . ARG A 1 96 ? 25.252 -10.596 -14.298 1.00 69.31 96 ARG A O 1
ATOM 771 N N . ASP A 1 97 ? 25.528 -8.592 -13.311 1.00 78.44 97 ASP A N 1
ATOM 772 C CA . ASP A 1 97 ? 26.204 -9.075 -12.111 1.00 78.44 97 ASP A CA 1
ATOM 773 C C . ASP A 1 97 ? 25.152 -9.527 -11.079 1.00 78.44 97 ASP A C 1
ATOM 775 O O . ASP A 1 97 ? 24.156 -8.839 -10.829 1.00 78.44 97 ASP A O 1
ATOM 779 N N . SER A 1 98 ? 25.324 -10.719 -10.503 1.00 75.31 98 SER A N 1
ATOM 780 C CA . SER A 1 98 ? 24.343 -11.319 -9.588 1.00 75.31 98 SER A CA 1
ATOM 781 C C . SER A 1 98 ? 24.238 -10.584 -8.247 1.00 75.31 98 SER A C 1
ATOM 783 O O . SER A 1 98 ? 23.162 -10.568 -7.645 1.00 75.31 98 SER A O 1
ATOM 785 N N . VAL A 1 99 ? 25.313 -9.932 -7.798 1.00 77.50 99 VAL A N 1
ATOM 786 C CA . VAL A 1 99 ? 25.343 -9.121 -6.575 1.00 77.50 99 VAL A CA 1
ATOM 787 C C . VAL A 1 99 ? 24.599 -7.814 -6.818 1.00 77.50 99 VAL A C 1
ATOM 789 O O . VAL A 1 99 ? 23.683 -7.469 -6.071 1.00 77.50 99 VAL A O 1
ATOM 792 N N . VAL A 1 100 ? 24.908 -7.133 -7.921 1.00 83.44 100 VAL A N 1
ATOM 793 C CA . VAL A 1 100 ? 24.230 -5.887 -8.311 1.00 83.44 100 VAL A CA 1
ATOM 794 C C . VAL A 1 100 ? 22.751 -6.131 -8.624 1.00 83.44 100 VAL A C 1
ATOM 796 O O . VAL A 1 100 ? 21.898 -5.302 -8.314 1.00 83.44 100 VAL A O 1
ATOM 799 N N . SER A 1 101 ? 22.408 -7.302 -9.165 1.00 83.31 101 SER A N 1
ATOM 800 C CA . SER A 1 101 ? 21.014 -7.682 -9.419 1.00 83.31 101 SER A CA 1
ATOM 801 C C . SER A 1 101 ? 20.173 -7.753 -8.141 1.00 83.31 101 SER A C 1
ATOM 803 O O . SER A 1 101 ? 18.983 -7.457 -8.200 1.00 83.31 101 SER A O 1
ATOM 805 N N . ARG A 1 102 ? 20.770 -8.081 -6.984 1.00 84.06 102 ARG A N 1
ATOM 806 C CA . ARG A 1 102 ? 20.077 -8.020 -5.682 1.00 84.06 102 ARG A CA 1
ATOM 807 C C . ARG A 1 102 ? 19.864 -6.582 -5.210 1.00 84.06 102 ARG A C 1
ATOM 809 O O . ARG A 1 102 ? 18.811 -6.273 -4.667 1.00 84.06 102 ARG A O 1
ATOM 816 N N . LEU A 1 103 ? 20.823 -5.688 -5.461 1.00 88.62 103 LEU A N 1
ATOM 817 C CA . LEU A 1 103 ? 20.674 -4.254 -5.167 1.00 88.62 103 LEU A CA 1
ATOM 818 C C . LEU A 1 103 ? 19.580 -3.597 -6.016 1.00 88.62 103 LEU A C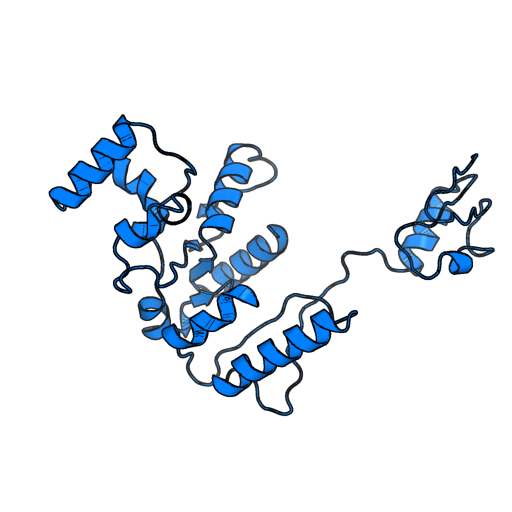 1
ATOM 820 O O . LEU A 1 103 ? 18.974 -2.614 -5.594 1.00 88.62 103 LEU A O 1
ATOM 824 N N . LEU A 1 104 ? 19.345 -4.148 -7.207 1.00 91.62 104 LEU A N 1
ATOM 825 C CA . LEU A 1 104 ? 18.393 -3.665 -8.202 1.00 91.62 104 LEU A CA 1
ATOM 826 C C . LEU A 1 104 ? 17.168 -4.584 -8.350 1.00 91.62 104 LEU A C 1
ATOM 828 O O . LEU A 1 104 ? 16.524 -4.598 -9.403 1.00 91.62 104 LEU A O 1
ATOM 832 N N . GLU A 1 105 ? 16.844 -5.378 -7.327 1.00 92.00 105 GLU A N 1
ATOM 833 C CA . GLU A 1 105 ? 15.803 -6.405 -7.432 1.00 92.00 105 GLU A CA 1
ATOM 834 C C . GLU A 1 105 ? 14.408 -5.829 -7.716 1.00 92.00 105 GLU A C 1
ATOM 836 O O . GLU A 1 105 ? 13.664 -6.410 -8.506 1.00 92.00 105 GLU A O 1
ATOM 841 N N . HIS A 1 106 ? 14.062 -4.663 -7.155 1.00 95.38 106 HIS A N 1
ATOM 842 C CA . HIS A 1 106 ? 12.787 -4.005 -7.441 1.00 95.38 106 HIS A CA 1
ATOM 843 C C . HIS A 1 106 ? 12.768 -3.476 -8.873 1.00 95.38 106 HIS A C 1
ATOM 845 O O . HIS A 1 106 ? 11.728 -3.515 -9.519 1.00 95.38 106 HIS A O 1
ATOM 851 N N . TYR A 1 107 ? 13.911 -3.034 -9.405 1.00 94.38 107 TYR A N 1
ATOM 852 C CA . TYR A 1 107 ? 13.996 -2.572 -10.786 1.00 94.38 107 TYR A CA 1
ATOM 853 C C . TYR A 1 107 ? 13.867 -3.722 -11.792 1.00 94.38 107 TYR A C 1
ATOM 855 O O . TYR A 1 107 ? 13.031 -3.676 -12.697 1.00 94.38 107 TYR A O 1
ATOM 863 N N . TYR A 1 108 ? 14.676 -4.773 -11.652 1.00 92.56 108 TYR A N 1
ATOM 864 C CA . TYR A 1 108 ? 14.684 -5.881 -12.612 1.00 92.56 108 TYR A CA 1
ATOM 865 C C . TYR A 1 108 ? 13.502 -6.837 -12.437 1.00 92.56 108 TYR A C 1
ATOM 867 O O . TYR A 1 108 ? 12.985 -7.348 -13.428 1.00 92.56 108 TYR A O 1
ATOM 875 N N . GLY A 1 109 ? 13.072 -7.070 -11.196 1.00 93.50 109 GLY A N 1
ATOM 876 C CA . GLY A 1 109 ? 11.922 -7.910 -10.867 1.00 93.50 109 GLY A CA 1
ATOM 877 C C . GLY A 1 109 ? 10.588 -7.164 -10.856 1.00 93.50 109 GLY A C 1
ATOM 878 O O . GLY A 1 109 ? 9.545 -7.810 -10.786 1.00 93.50 109 GLY A O 1
ATOM 879 N N . GLY A 1 110 ? 10.603 -5.831 -10.924 1.00 96.06 110 GLY A N 1
ATOM 880 C CA . GLY A 1 110 ? 9.414 -4.994 -10.806 1.00 96.06 110 GLY A CA 1
ATOM 881 C C . GLY A 1 110 ? 8.440 -5.101 -11.973 1.00 96.06 110 GLY A C 1
ATOM 882 O O . GLY A 1 110 ? 8.804 -5.410 -13.109 1.00 96.06 110 GLY A O 1
ATOM 883 N N . VAL A 1 111 ? 7.184 -4.801 -11.663 1.00 97.94 111 VAL A N 1
ATOM 884 C CA . VAL A 1 111 ? 6.053 -4.723 -12.585 1.00 97.94 111 VAL A CA 1
ATOM 885 C C . VAL A 1 111 ? 5.853 -3.268 -12.982 1.00 97.94 111 VAL A C 1
ATOM 887 O O . VAL A 1 111 ? 5.874 -2.381 -12.131 1.00 97.94 111 VAL A O 1
ATOM 890 N N . ARG A 1 112 ? 5.640 -3.017 -14.271 1.00 97.50 112 ARG A N 1
ATOM 891 C CA . ARG A 1 112 ? 5.351 -1.678 -14.801 1.00 97.50 112 ARG A CA 1
ATOM 892 C C . ARG A 1 112 ? 3.925 -1.626 -15.326 1.00 97.50 112 ARG A C 1
ATOM 894 O O . ARG A 1 112 ? 3.318 -2.663 -15.600 1.00 97.50 112 ARG A O 1
ATOM 901 N N . ALA A 1 113 ? 3.395 -0.425 -15.530 1.00 97.25 113 ALA A N 1
ATOM 902 C CA . ALA A 1 113 ? 2.022 -0.251 -15.999 1.00 97.25 113 ALA A CA 1
ATOM 903 C C . ALA A 1 113 ? 1.727 -1.022 -17.301 1.00 97.25 113 ALA A C 1
ATOM 905 O O . ALA A 1 113 ? 0.677 -1.649 -17.434 1.00 97.25 113 ALA A O 1
ATOM 906 N N . TYR A 1 114 ? 2.685 -1.070 -18.235 1.00 96.75 114 TYR A N 1
ATOM 907 C CA . TYR A 1 114 ? 2.526 -1.820 -19.484 1.00 96.75 114 TYR A CA 1
ATOM 908 C C . TYR A 1 114 ? 2.470 -3.345 -19.287 1.00 96.75 114 TYR A C 1
ATOM 910 O O . TYR A 1 114 ? 1.850 -4.038 -20.096 1.00 96.75 114 TYR A O 1
ATOM 918 N N . ASP A 1 115 ? 3.092 -3.889 -18.234 1.00 97.62 115 ASP A N 1
ATOM 919 C CA . ASP A 1 115 ? 3.008 -5.318 -17.916 1.00 97.62 115 ASP A CA 1
ATOM 920 C C . ASP A 1 115 ? 1.597 -5.667 -17.445 1.00 97.62 115 ASP A C 1
ATOM 922 O O . ASP A 1 115 ? 1.012 -6.651 -17.912 1.00 97.62 115 ASP A O 1
ATOM 926 N N . VAL A 1 116 ? 1.038 -4.807 -16.586 1.00 97.50 116 VAL A N 1
ATOM 927 C CA . VAL A 1 116 ? -0.338 -4.915 -16.092 1.00 97.50 116 VAL A CA 1
ATOM 928 C C . VAL A 1 116 ? -1.320 -4.774 -17.246 1.00 97.50 116 VAL A C 1
ATOM 930 O O . VAL A 1 116 ? -2.128 -5.670 -17.463 1.00 97.50 116 VAL A O 1
ATOM 933 N N . ARG A 1 117 ? -1.198 -3.718 -18.061 1.00 96.06 117 ARG A N 1
ATOM 934 C CA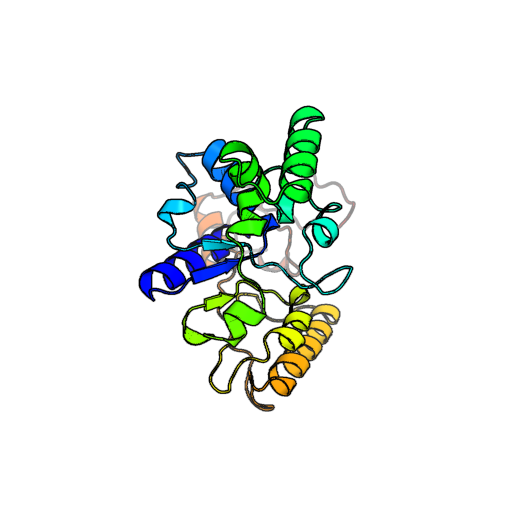 . ARG A 1 117 ? -2.069 -3.475 -19.221 1.00 96.06 117 ARG A CA 1
ATOM 935 C C . ARG A 1 117 ? -2.075 -4.645 -20.207 1.00 96.06 117 ARG A C 1
ATOM 937 O O . ARG A 1 117 ? -3.114 -4.958 -20.778 1.00 96.06 117 ARG A O 1
ATOM 944 N N . ARG A 1 118 ? -0.935 -5.321 -20.400 1.00 97.06 118 ARG A N 1
ATOM 945 C CA . ARG A 1 118 ? -0.839 -6.478 -21.306 1.00 97.06 118 ARG A CA 1
ATOM 946 C C . ARG A 1 118 ? -1.625 -7.689 -20.800 1.00 97.06 118 ARG A C 1
ATOM 948 O O . ARG A 1 118 ? -2.115 -8.467 -21.615 1.00 97.06 118 ARG A O 1
ATOM 955 N N . ARG A 1 119 ? -1.685 -7.908 -19.481 1.00 96.75 119 ARG A N 1
ATOM 956 C CA . ARG A 1 119 ? -2.324 -9.083 -18.854 1.00 96.75 119 ARG A CA 1
ATOM 957 C C . ARG A 1 119 ? -2.996 -8.712 -17.523 1.00 96.75 119 ARG A C 1
ATOM 959 O O . ARG A 1 119 ? -2.576 -9.217 -16.483 1.00 96.75 119 ARG A O 1
ATOM 966 N N . PRO A 1 120 ? -4.045 -7.875 -17.534 1.00 95.50 120 PRO A N 1
ATOM 967 C CA . PRO A 1 120 ? -4.583 -7.259 -16.319 1.00 95.50 120 PRO A CA 1
ATOM 968 C C . PRO A 1 120 ? -5.118 -8.283 -15.313 1.00 95.50 120 PRO A C 1
ATOM 970 O O . PRO A 1 120 ? -4.905 -8.131 -14.116 1.00 95.50 120 PRO A O 1
ATOM 973 N N . SER A 1 121 ? -5.699 -9.392 -15.783 1.00 95.62 121 SER A N 1
ATOM 974 C CA . SER A 1 121 ? -6.209 -10.471 -14.924 1.00 95.62 121 SER A CA 1
ATOM 975 C C . SER A 1 121 ? -5.139 -11.194 -14.098 1.00 95.62 121 SER A C 1
ATOM 977 O O . SER A 1 121 ? -5.481 -11.895 -13.148 1.00 95.62 121 SER A O 1
ATOM 979 N N . ARG A 1 122 ? -3.848 -11.035 -14.428 1.00 97.31 122 ARG A N 1
ATOM 980 C CA . ARG A 1 122 ? -2.742 -11.635 -13.668 1.00 97.31 122 ARG A CA 1
ATOM 981 C C . ARG A 1 122 ? -2.324 -10.828 -12.449 1.00 97.31 122 ARG A C 1
ATOM 983 O O . ARG A 1 122 ? -1.533 -11.344 -11.667 1.00 97.31 122 ARG A O 1
ATOM 990 N N . TYR A 1 123 ? -2.805 -9.599 -12.291 1.00 97.88 123 TYR A N 1
ATOM 991 C CA . TYR A 1 123 ? -2.285 -8.685 -11.283 1.00 97.88 123 TYR A CA 1
ATOM 992 C C . TYR A 1 123 ? -3.357 -8.255 -10.288 1.00 97.88 123 TYR A C 1
ATOM 994 O O . TYR A 1 123 ? -4.519 -8.054 -10.636 1.00 97.88 123 TYR A O 1
ATOM 1002 N N . ILE A 1 124 ? -2.927 -8.074 -9.044 1.00 97.19 124 ILE A N 1
ATOM 1003 C CA . ILE A 1 124 ? -3.596 -7.224 -8.061 1.00 97.19 124 ILE A CA 1
ATOM 1004 C C . ILE A 1 124 ? -2.654 -6.050 -7.813 1.00 97.19 124 ILE A C 1
ATOM 1006 O O . ILE A 1 124 ? -1.483 -6.263 -7.501 1.00 97.19 124 ILE A O 1
ATOM 1010 N N . LEU A 1 125 ? -3.142 -4.819 -7.973 1.00 95.56 125 LEU A N 1
ATOM 1011 C CA . LEU A 1 125 ? -2.371 -3.621 -7.652 1.00 95.56 125 LEU A CA 1
ATOM 1012 C C . LEU A 1 125 ? -2.727 -3.147 -6.244 1.00 95.56 125 LEU A C 1
ATOM 1014 O O . LEU A 1 125 ? -3.885 -2.845 -5.963 1.00 95.56 125 LEU A O 1
ATOM 1018 N N . HIS A 1 126 ? -1.730 -3.051 -5.372 1.00 93.19 126 HIS A N 1
ATOM 1019 C CA . HIS A 1 126 ? -1.879 -2.392 -4.081 1.00 93.19 126 HIS A CA 1
ATOM 1020 C C . HIS A 1 126 ? -1.586 -0.898 -4.253 1.00 93.19 126 HIS A C 1
ATOM 1022 O O . HIS A 1 126 ? -0.440 -0.464 -4.119 1.00 93.19 126 HIS A O 1
ATOM 1028 N N . ALA A 1 127 ? -2.636 -0.150 -4.595 1.00 88.06 127 ALA A N 1
ATOM 1029 C CA . ALA A 1 127 ? -2.603 1.273 -4.917 1.00 88.06 127 ALA A CA 1
ATOM 1030 C C . ALA A 1 127 ? -3.681 2.031 -4.126 1.00 88.06 127 ALA A C 1
ATOM 1032 O O . ALA A 1 127 ? -4.824 1.579 -4.012 1.00 88.06 127 ALA A O 1
ATOM 1033 N N . GLY A 1 128 ? -3.305 3.176 -3.558 1.00 87.56 128 GLY A N 1
ATOM 1034 C CA . GLY A 1 128 ? -4.186 4.038 -2.776 1.00 87.56 128 GLY A CA 1
ATOM 1035 C C . GLY A 1 128 ? -4.711 5.236 -3.566 1.00 87.56 128 GLY A C 1
ATOM 1036 O O . GLY A 1 128 ? -4.567 5.332 -4.781 1.00 87.56 128 GLY A O 1
ATOM 1037 N N . PHE A 1 129 ? -5.304 6.191 -2.846 1.00 88.88 129 PHE A N 1
ATOM 1038 C CA . PHE A 1 129 ? -5.793 7.445 -3.427 1.00 88.88 129 PHE A CA 1
ATOM 1039 C C . PHE A 1 129 ? -4.685 8.256 -4.116 1.00 88.88 129 PHE A C 1
ATOM 1041 O O . PHE A 1 129 ? -4.895 8.795 -5.197 1.00 88.88 129 PHE A O 1
ATOM 1048 N N . PHE A 1 130 ? -3.490 8.307 -3.526 1.00 90.31 130 PHE A N 1
ATOM 1049 C CA . PHE A 1 130 ? -2.367 9.071 -4.079 1.00 90.31 130 PHE A CA 1
ATOM 1050 C C . PHE A 1 130 ? -1.782 8.462 -5.358 1.00 90.31 130 PHE A C 1
ATOM 1052 O O . PHE A 1 130 ? -1.165 9.177 -6.141 1.00 90.31 130 PHE A O 1
ATOM 1059 N N . ASP A 1 131 ? -2.042 7.179 -5.603 1.00 92.25 131 ASP A N 1
ATOM 1060 C CA . ASP A 1 131 ? -1.586 6.460 -6.791 1.00 92.25 131 ASP A CA 1
ATOM 1061 C C . ASP A 1 131 ? -2.641 6.483 -7.914 1.00 92.25 131 ASP A C 1
ATOM 1063 O O . ASP A 1 131 ? -2.434 5.901 -8.975 1.00 92.25 131 ASP A O 1
ATOM 1067 N N . ILE A 1 132 ? -3.794 7.143 -7.716 1.00 92.44 132 ILE A N 1
ATOM 1068 C CA . ILE A 1 132 ? -4.940 7.057 -8.641 1.00 92.44 132 ILE A CA 1
ATOM 1069 C C . ILE A 1 132 ? -4.626 7.567 -10.055 1.00 92.44 132 ILE A C 1
ATOM 1071 O O . ILE A 1 132 ? -5.281 7.184 -11.022 1.00 92.44 132 ILE A O 1
ATOM 1075 N N . GLN A 1 133 ? -3.597 8.402 -10.196 1.00 93.12 133 GLN A N 1
ATOM 1076 C CA . GLN A 1 133 ? -3.162 8.921 -11.494 1.00 93.12 133 GLN A CA 1
ATOM 1077 C C . GLN A 1 133 ? -2.533 7.834 -12.376 1.00 93.12 133 GLN A C 1
ATOM 1079 O O . GLN A 1 133 ? -2.580 7.939 -13.602 1.00 93.12 133 GLN A O 1
ATOM 1084 N N . GLU A 1 134 ? -2.057 6.736 -11.780 1.00 95.25 134 GLU A N 1
ATOM 1085 C CA . GLU A 1 134 ? -1.551 5.575 -12.518 1.00 95.25 134 GLU A CA 1
ATOM 1086 C C . GLU A 1 134 ? -2.626 4.928 -13.395 1.00 95.25 134 GLU A C 1
ATOM 1088 O O . GLU A 1 134 ? -2.298 4.245 -14.363 1.00 95.25 134 GLU A O 1
ATOM 1093 N N . LEU A 1 135 ? -3.917 5.183 -13.141 1.00 95.19 135 LEU A N 1
ATOM 1094 C CA . LEU A 1 135 ? -5.001 4.722 -14.010 1.00 95.19 135 LEU A CA 1
ATOM 1095 C C . LEU A 1 135 ? -4.822 5.162 -15.471 1.00 95.19 135 LEU A C 1
ATOM 1097 O O . LEU A 1 135 ? -5.221 4.423 -16.371 1.00 95.19 135 LEU A O 1
ATOM 1101 N N . ILE A 1 136 ? -4.162 6.300 -15.723 1.00 95.44 136 ILE A N 1
ATOM 1102 C CA . ILE A 1 136 ? -3.826 6.776 -17.075 1.00 95.44 136 ILE A CA 1
ATOM 1103 C C . ILE A 1 136 ? -2.926 5.764 -17.799 1.00 95.44 136 ILE A C 1
ATOM 1105 O O . ILE A 1 136 ? -3.178 5.384 -18.947 1.00 95.44 136 ILE A O 1
ATOM 1109 N N . ASP A 1 137 ? -1.880 5.301 -17.119 1.00 95.44 137 ASP A N 1
ATOM 1110 C CA . ASP A 1 137 ? -0.885 4.375 -17.658 1.00 95.44 137 ASP A CA 1
ATOM 1111 C C . ASP A 1 137 ? -1.345 2.910 -17.595 1.00 95.44 137 ASP A C 1
ATOM 1113 O O . ASP A 1 137 ? -0.948 2.096 -18.431 1.00 95.44 137 ASP A O 1
ATOM 1117 N N . LEU A 1 138 ? -2.234 2.571 -16.661 1.00 95.38 138 LEU A N 1
ATOM 1118 C CA . LEU A 1 138 ? -2.835 1.244 -16.550 1.00 95.38 138 LEU A CA 1
ATOM 1119 C C . LEU A 1 138 ? -3.926 1.045 -17.610 1.00 95.38 138 LEU A C 1
ATOM 1121 O O . LEU A 1 138 ? -3.907 0.041 -18.319 1.00 95.38 138 LEU A O 1
ATOM 1125 N N . SER A 1 139 ? -4.817 2.029 -17.801 1.00 94.50 139 SER A N 1
ATOM 1126 C CA . SER A 1 139 ? -6.045 1.932 -18.615 1.00 94.50 139 SER A CA 1
ATOM 1127 C C . SER A 1 139 ? -6.762 0.593 -18.389 1.00 94.50 139 SER A C 1
ATOM 1129 O O . SER A 1 139 ? -6.765 -0.255 -19.289 1.00 94.50 139 SER A O 1
ATOM 1131 N N . PRO A 1 140 ? -7.297 0.361 -17.176 1.00 93.75 140 PRO A N 1
ATOM 1132 C CA . PRO A 1 140 ? -7.890 -0.921 -16.815 1.00 93.75 140 PRO A CA 1
ATOM 1133 C C . PRO A 1 140 ? -9.040 -1.283 -17.770 1.00 93.75 140 PRO A C 1
ATOM 1135 O O . PRO A 1 140 ? -9.815 -0.405 -18.153 1.00 93.75 140 PRO A O 1
ATOM 1138 N N . PRO A 1 141 ? -9.176 -2.557 -18.179 1.00 92.38 141 PRO A N 1
ATOM 1139 C CA . PRO A 1 141 ? -10.311 -2.976 -18.992 1.00 92.38 141 PRO A CA 1
ATOM 1140 C C . PRO A 1 141 ? -11.611 -2.954 -18.177 1.00 92.38 141 PRO A C 1
ATOM 1142 O O . PRO A 1 141 ? -11.592 -3.090 -16.950 1.00 92.38 141 PRO A O 1
ATOM 1145 N N . SER A 1 142 ? -12.747 -2.871 -18.872 1.00 87.62 142 SER A N 1
ATOM 1146 C CA . SER A 1 142 ? -14.068 -3.062 -18.263 1.00 87.62 142 SER A CA 1
ATOM 1147 C C . SER A 1 142 ? -14.137 -4.376 -17.469 1.00 87.62 142 SER A C 1
ATOM 1149 O O . SER A 1 142 ? -13.555 -5.386 -17.870 1.00 87.62 142 SER A O 1
ATOM 1151 N N . GLY A 1 143 ? -14.818 -4.347 -16.321 1.00 84.44 143 GLY A N 1
ATOM 1152 C CA . GLY A 1 143 ? -14.878 -5.464 -15.373 1.00 84.44 143 GLY A CA 1
ATOM 1153 C C . GLY A 1 143 ? -13.710 -5.518 -14.381 1.00 84.44 143 GLY A C 1
ATOM 1154 O O . GLY A 1 143 ? -13.711 -6.363 -13.487 1.00 84.44 143 GLY A O 1
ATOM 1155 N N . SER A 1 144 ? -12.727 -4.618 -14.493 1.00 91.94 144 SER A N 1
ATOM 1156 C CA . SER A 1 144 ? -11.740 -4.407 -13.429 1.00 91.94 144 SER A CA 1
ATOM 1157 C C . SER A 1 144 ? -12.417 -3.865 -12.171 1.00 91.94 144 SER A C 1
ATOM 1159 O O . SER A 1 144 ? -13.388 -3.120 -12.255 1.00 91.94 144 SER A O 1
ATOM 1161 N N . ALA A 1 145 ? -11.893 -4.225 -11.000 1.00 89.44 145 ALA A N 1
ATOM 1162 C CA . ALA A 1 145 ? -12.475 -3.838 -9.720 1.00 89.44 145 ALA A CA 1
ATOM 1163 C C . ALA A 1 145 ? -11.501 -2.994 -8.894 1.00 89.44 145 ALA A C 1
ATOM 1165 O O . ALA A 1 145 ? -10.310 -3.303 -8.822 1.00 89.44 145 ALA A O 1
ATOM 1166 N N . TYR A 1 146 ? -12.033 -1.972 -8.225 1.00 91.12 146 TYR A N 1
ATOM 1167 C CA . TYR A 1 146 ? -11.336 -1.222 -7.187 1.00 91.12 146 TYR A CA 1
ATOM 1168 C C . TYR A 1 146 ? -11.980 -1.519 -5.831 1.00 91.12 146 TYR A C 1
ATOM 1170 O O . TYR A 1 146 ? -13.191 -1.372 -5.672 1.00 91.12 146 TYR A O 1
ATOM 1178 N N . VAL A 1 147 ? -11.176 -1.947 -4.857 1.00 88.62 147 VAL A N 1
ATOM 1179 C CA . VAL A 1 147 ? -11.637 -2.235 -3.492 1.00 88.62 147 VAL A CA 1
ATOM 1180 C C . VAL A 1 147 ? -10.981 -1.246 -2.544 1.00 88.62 147 VAL A C 1
ATOM 1182 O O . VAL A 1 147 ? -9.754 -1.207 -2.441 1.00 88.62 147 VAL A O 1
ATOM 1185 N N . ARG A 1 148 ? -11.790 -0.459 -1.828 1.00 87.31 148 ARG A N 1
ATOM 1186 C CA . ARG A 1 148 ? -11.276 0.489 -0.839 1.00 87.31 148 ARG A CA 1
ATOM 1187 C C . ARG A 1 148 ? -11.302 -0.124 0.554 1.00 87.31 148 ARG A C 1
ATOM 1189 O O . ARG A 1 148 ? -12.364 -0.309 1.141 1.00 87.31 148 ARG A O 1
ATOM 1196 N N . ALA A 1 149 ? -10.119 -0.368 1.108 1.00 82.75 149 ALA A N 1
ATOM 1197 C CA . ALA A 1 149 ? -9.951 -0.812 2.490 1.00 82.75 149 ALA A CA 1
ATOM 1198 C C . ALA A 1 149 ? -9.735 0.378 3.444 1.00 82.75 149 ALA A C 1
ATOM 1200 O O . ALA A 1 149 ? -8.662 0.537 4.030 1.00 82.75 149 ALA A O 1
ATOM 1201 N N . ALA A 1 150 ? -10.727 1.268 3.533 1.00 81.88 150 ALA A N 1
ATOM 1202 C CA . ALA A 1 150 ? -10.697 2.450 4.395 1.00 81.88 150 ALA A CA 1
ATOM 1203 C C . ALA A 1 150 ? -12.111 2.837 4.850 1.00 81.88 150 ALA A C 1
ATOM 1205 O O . ALA A 1 150 ? -13.075 2.559 4.135 1.00 81.88 150 ALA A O 1
ATOM 1206 N N . THR A 1 151 ? -12.187 3.499 6.005 1.00 81.50 151 THR A N 1
ATOM 1207 C CA . THR A 1 151 ? -13.429 4.016 6.598 1.00 81.50 151 THR A CA 1
ATOM 1208 C C . THR A 1 151 ? -14.129 5.047 5.705 1.00 81.50 151 THR A C 1
ATOM 1210 O O . THR A 1 151 ? -13.533 5.596 4.763 1.00 81.50 151 THR A O 1
ATOM 1213 N N . GLU A 1 152 ? -15.407 5.282 5.980 1.00 84.19 152 GLU A N 1
ATOM 1214 C CA . GLU A 1 152 ? -16.183 6.387 5.440 1.00 84.19 152 GLU A CA 1
ATOM 1215 C C . GLU A 1 152 ? -15.547 7.748 5.785 1.00 84.19 152 GLU A C 1
ATOM 1217 O O . GLU A 1 152 ? -14.871 7.897 6.806 1.00 84.19 152 GLU A O 1
ATOM 1222 N N . PRO A 1 153 ? -15.735 8.771 4.935 1.00 87.50 153 PRO A N 1
ATOM 1223 C CA . PRO A 1 153 ? -15.342 10.130 5.274 1.00 87.50 153 PRO A CA 1
ATOM 1224 C C . PRO A 1 153 ? -16.020 10.623 6.555 1.00 87.50 153 PRO A C 1
ATOM 1226 O O . PRO A 1 153 ? -17.242 10.605 6.649 1.00 87.50 153 PRO A O 1
ATOM 1229 N N . PHE A 1 154 ? -15.224 11.126 7.497 1.00 86.94 154 PHE A N 1
ATOM 1230 C CA . PHE A 1 154 ? -15.698 11.754 8.738 1.00 86.94 154 PHE A CA 1
ATOM 1231 C C . PHE A 1 154 ? -15.269 13.227 8.857 1.00 86.94 154 PHE A C 1
ATOM 1233 O O . PHE A 1 154 ? -15.524 13.875 9.864 1.00 86.94 154 PHE A O 1
ATOM 1240 N N . SER A 1 155 ? -14.623 13.772 7.823 1.00 90.25 155 SER A N 1
ATOM 1241 C CA . SER A 1 155 ? -14.287 15.192 7.710 1.00 90.25 155 SER A CA 1
ATOM 1242 C C . SER A 1 155 ? -14.611 15.718 6.312 1.00 90.25 155 SER A C 1
ATOM 1244 O O . SER A 1 155 ? -14.662 14.954 5.342 1.00 90.25 155 SER A O 1
ATOM 1246 N N . GLU A 1 156 ? -14.796 17.033 6.182 1.00 92.25 156 GLU A N 1
ATOM 1247 C CA . GLU A 1 156 ? -15.064 17.680 4.890 1.00 92.25 156 GLU A CA 1
ATOM 1248 C C . GLU A 1 156 ? -13.952 17.413 3.863 1.00 92.25 156 GLU A C 1
ATOM 1250 O O . GLU A 1 156 ? -14.222 17.125 2.694 1.00 92.25 156 GLU A O 1
ATOM 1255 N N . GLU A 1 157 ? -12.694 17.441 4.306 1.00 93.44 157 GLU A N 1
ATOM 1256 C CA . GLU A 1 157 ? -11.526 17.142 3.475 1.00 93.44 157 GLU A CA 1
ATOM 1257 C C . GLU A 1 157 ? -11.597 15.717 2.912 1.00 93.44 157 GLU A C 1
ATOM 1259 O O . GLU A 1 157 ? -11.415 15.504 1.709 1.00 93.44 157 GLU A O 1
ATOM 1264 N N . MET A 1 158 ? -11.960 14.740 3.750 1.00 91.75 158 MET A N 1
ATOM 1265 C CA . MET A 1 158 ? -12.117 13.350 3.322 1.00 91.75 158 MET A CA 1
ATOM 1266 C C . MET A 1 158 ? -13.294 13.161 2.362 1.00 91.75 158 MET A C 1
ATOM 1268 O O . MET A 1 158 ? -13.205 12.335 1.450 1.00 91.75 158 MET A O 1
ATOM 1272 N N . VAL A 1 159 ? -14.384 13.918 2.531 1.00 92.81 159 VAL A N 1
ATOM 1273 C CA . VAL A 1 159 ? -15.523 13.904 1.597 1.00 92.81 159 VAL A CA 1
ATOM 1274 C C . VAL A 1 159 ? -15.074 14.406 0.225 1.00 92.81 159 VAL A C 1
ATOM 1276 O O . VAL A 1 159 ? -15.406 13.815 -0.808 1.00 92.81 159 VAL A O 1
ATOM 1279 N N . ILE A 1 160 ? -14.270 15.472 0.194 1.00 94.06 160 ILE A N 1
ATOM 1280 C CA . ILE A 1 160 ? -13.709 16.020 -1.044 1.00 94.06 160 ILE A CA 1
ATOM 1281 C C . ILE A 1 160 ? -12.781 15.004 -1.720 1.00 94.06 160 ILE A C 1
ATOM 1283 O O . ILE A 1 160 ? -12.877 14.810 -2.937 1.00 94.06 160 ILE A O 1
ATOM 1287 N N . ASP A 1 161 ? -11.899 14.353 -0.968 1.00 92.88 161 ASP A N 1
ATOM 1288 C CA . ASP A 1 161 ? -10.967 13.366 -1.517 1.00 92.88 161 ASP A CA 1
ATOM 1289 C C . ASP A 1 161 ? -11.675 12.113 -2.025 1.00 92.88 161 ASP A C 1
ATOM 1291 O O . ASP A 1 161 ? -11.363 11.612 -3.108 1.00 92.88 161 ASP A O 1
ATOM 1295 N N . GLU A 1 162 ? -12.707 11.657 -1.323 1.00 91.50 162 GLU A N 1
ATOM 1296 C CA . GLU A 1 162 ? -13.547 10.573 -1.808 1.00 91.50 162 GLU A CA 1
ATOM 1297 C C . GLU A 1 162 ? -14.268 10.935 -3.106 1.00 91.50 162 GLU A C 1
ATOM 1299 O O . GLU A 1 162 ? -14.298 10.129 -4.038 1.00 91.50 162 GLU A O 1
ATOM 1304 N N . ARG A 1 163 ? -14.791 12.159 -3.217 1.00 91.94 163 ARG A N 1
ATOM 1305 C CA . ARG A 1 163 ? -15.400 12.635 -4.461 1.00 91.94 163 ARG A CA 1
ATOM 1306 C C . ARG A 1 163 ? -14.391 12.643 -5.613 1.00 91.94 163 ARG A C 1
ATOM 1308 O O . ARG A 1 163 ? -14.726 12.210 -6.712 1.00 91.94 163 ARG A O 1
ATOM 1315 N N . LYS A 1 164 ? -13.144 13.074 -5.377 1.00 93.56 164 LYS A N 1
ATOM 1316 C CA . LYS A 1 164 ? -12.074 12.998 -6.391 1.00 93.56 164 LYS A CA 1
ATOM 1317 C C . LYS A 1 164 ? -11.810 11.548 -6.801 1.00 93.56 164 LYS A C 1
ATOM 1319 O O . LYS A 1 164 ? -11.752 11.270 -7.995 1.00 93.56 164 LYS A O 1
ATOM 1324 N N . LEU A 1 165 ? -11.683 10.634 -5.836 1.00 93.06 165 LEU A N 1
ATOM 1325 C CA . LEU A 1 165 ? -11.463 9.211 -6.102 1.00 93.06 165 LEU A CA 1
ATOM 1326 C C . LEU A 1 165 ? -12.587 8.633 -6.967 1.00 93.06 165 LEU A C 1
ATOM 1328 O O . LEU A 1 165 ? -12.311 8.030 -7.998 1.00 93.06 165 LEU A O 1
ATOM 1332 N N . ARG A 1 166 ? -13.845 8.872 -6.584 1.00 91.50 166 ARG A N 1
ATOM 1333 C CA . ARG A 1 166 ? -15.035 8.432 -7.326 1.00 91.50 166 ARG A CA 1
ATOM 1334 C C . ARG A 1 166 ? -15.024 8.931 -8.770 1.00 91.50 166 ARG A C 1
ATOM 1336 O O . ARG A 1 166 ? -15.228 8.135 -9.681 1.00 91.50 166 ARG A O 1
ATOM 1343 N N . ASN A 1 167 ? -14.696 10.204 -8.986 1.00 92.62 167 ASN A N 1
ATOM 1344 C CA . ASN A 1 167 ? -14.609 10.781 -10.330 1.00 92.62 167 ASN A CA 1
ATOM 1345 C C . ASN A 1 167 ? -13.527 10.106 -11.187 1.00 92.62 167 ASN A C 1
ATOM 1347 O O . ASN A 1 167 ? -13.750 9.850 -12.370 1.00 92.62 167 ASN A O 1
ATOM 1351 N N . TRP A 1 168 ? -12.364 9.791 -10.606 1.00 94.25 168 TRP A N 1
ATOM 1352 C CA . TRP A 1 168 ? -11.330 9.021 -11.301 1.00 94.25 168 TRP A CA 1
ATOM 1353 C C . TRP A 1 168 ? -11.807 7.604 -11.629 1.00 94.25 168 TRP A C 1
ATOM 1355 O O . TRP A 1 168 ? -11.670 7.166 -12.766 1.00 94.25 168 TRP A O 1
ATOM 1365 N N . LEU A 1 169 ? -12.407 6.893 -10.674 1.00 92.56 169 LEU A N 1
ATOM 1366 C CA . LEU A 1 169 ? -12.883 5.526 -10.900 1.00 92.56 169 LEU A CA 1
ATOM 1367 C C . LEU A 1 169 ? -13.973 5.464 -11.981 1.00 92.56 169 LEU A C 1
ATOM 1369 O O . LEU A 1 169 ? -13.884 4.609 -12.861 1.00 92.56 169 LEU A O 1
ATOM 1373 N N . SER A 1 170 ? -14.931 6.398 -11.968 1.00 91.31 170 SER A N 1
ATOM 1374 C CA . SER A 1 170 ? -15.963 6.511 -13.011 1.00 91.31 170 SER A CA 1
ATOM 1375 C C . SER A 1 170 ? -15.351 6.796 -14.383 1.00 91.31 170 SER A C 1
ATOM 1377 O O . SER A 1 170 ? -15.586 6.057 -15.342 1.00 91.31 170 SER A O 1
ATOM 1379 N N . ARG A 1 171 ? -14.436 7.772 -14.469 1.00 92.06 171 ARG A N 1
ATOM 1380 C CA . ARG A 1 171 ? -13.742 8.115 -15.722 1.00 92.06 171 ARG A CA 1
ATOM 1381 C C . ARG A 1 171 ? -13.029 6.924 -16.370 1.00 92.06 171 ARG A C 1
ATOM 1383 O O . ARG A 1 171 ? -12.930 6.877 -17.595 1.00 92.06 171 ARG A O 1
ATOM 1390 N N . PHE A 1 172 ? -12.509 5.995 -15.570 1.00 92.44 172 PHE A N 1
ATOM 1391 C CA . PHE A 1 172 ? -11.795 4.806 -16.047 1.00 92.44 172 PHE A CA 1
ATOM 1392 C C . PHE A 1 172 ? -12.659 3.535 -16.061 1.00 92.44 172 PHE A C 1
ATOM 1394 O O . PHE A 1 172 ? -12.128 2.444 -16.259 1.00 92.44 172 PHE A O 1
ATOM 1401 N N . GLY A 1 173 ? -13.979 3.656 -15.877 1.00 89.62 173 GLY A N 1
ATOM 1402 C CA . GLY A 1 173 ? -14.919 2.536 -15.963 1.00 89.62 173 GLY A CA 1
ATOM 1403 C C . GLY A 1 173 ? -14.764 1.492 -14.853 1.00 89.62 173 GLY A C 1
ATOM 1404 O O . GLY A 1 173 ? -15.153 0.340 -15.042 1.00 89.62 173 GLY A O 1
ATOM 1405 N N . LEU A 1 174 ? -14.174 1.878 -13.716 1.00 89.88 174 LEU A N 1
ATOM 1406 C CA . LEU A 1 174 ? -14.014 1.042 -12.519 1.00 89.88 174 LEU A CA 1
ATOM 1407 C C . LEU A 1 174 ? -15.196 1.149 -11.548 1.00 89.88 174 LEU A C 1
ATOM 1409 O O . LEU A 1 174 ? -15.260 0.397 -10.577 1.00 89.88 174 LEU A O 1
ATOM 1413 N N . MET A 1 175 ? -16.085 2.110 -11.781 1.00 83.88 175 MET A N 1
ATOM 1414 C CA . MET A 1 175 ? -17.275 2.375 -10.982 1.00 83.88 175 MET A CA 1
ATOM 1415 C C . MET A 1 175 ? -18.317 3.034 -11.890 1.00 83.88 175 MET A C 1
ATOM 1417 O O . MET A 1 175 ? -17.948 3.852 -12.729 1.00 83.88 175 MET A O 1
ATOM 1421 N N . GLN A 1 176 ? -19.592 2.687 -11.756 1.00 75.75 176 GLN A N 1
ATOM 1422 C CA . GLN A 1 176 ? -20.673 3.430 -12.418 1.00 75.75 176 GLN A CA 1
ATOM 1423 C C . GLN A 1 176 ? -21.060 4.666 -11.590 1.00 75.75 176 GLN A C 1
ATOM 1425 O O . GLN A 1 176 ? -20.821 4.706 -10.385 1.00 75.75 176 GLN A O 1
ATOM 1430 N N . ASP A 1 177 ? -21.669 5.677 -12.216 1.00 64.69 177 ASP A N 1
ATOM 1431 C CA . ASP A 1 177 ? -21.954 6.965 -11.555 1.00 64.69 177 ASP A CA 1
ATOM 1432 C C . ASP A 1 177 ? -22.874 6.836 -10.323 1.00 64.69 177 ASP A C 1
ATOM 1434 O O . ASP A 1 177 ? -22.725 7.588 -9.358 1.00 64.69 177 ASP A O 1
ATOM 1438 N N . GLU A 1 178 ? -23.766 5.842 -10.312 1.00 65.38 178 GLU A N 1
ATOM 1439 C CA . GLU A 1 178 ? -24.669 5.551 -9.188 1.00 65.38 178 GLU A CA 1
ATOM 1440 C C . GLU A 1 178 ? -24.135 4.481 -8.224 1.00 65.38 178 GLU A C 1
ATOM 1442 O O . GLU A 1 178 ? -24.732 4.242 -7.176 1.00 65.38 178 GLU A O 1
ATOM 1447 N N . GLU A 1 179 ? -23.007 3.835 -8.535 1.00 70.12 179 GLU A N 1
ATOM 1448 C CA . GLU A 1 179 ? -22.444 2.825 -7.644 1.00 70.12 179 GLU A CA 1
ATOM 1449 C C . GLU A 1 179 ? -21.839 3.475 -6.395 1.00 70.12 179 GLU A C 1
ATOM 1451 O O . GLU A 1 179 ? -21.087 4.463 -6.443 1.00 70.12 179 GLU A O 1
ATOM 1456 N N . GLU A 1 180 ? -22.144 2.874 -5.247 1.00 72.44 180 GLU A N 1
ATOM 1457 C CA . GLU A 1 180 ? -21.386 3.118 -4.034 1.00 72.44 180 GLU A CA 1
ATOM 1458 C C . GLU A 1 180 ? -20.003 2.485 -4.150 1.00 72.44 180 GLU A C 1
ATOM 1460 O O . GLU A 1 180 ? -19.806 1.398 -4.705 1.00 72.44 180 GLU A O 1
ATOM 1465 N N . LEU A 1 181 ? -19.016 3.185 -3.598 1.00 78.62 181 LEU A N 1
ATOM 1466 C CA . LEU A 1 181 ? -17.656 2.688 -3.559 1.00 78.62 181 LEU A CA 1
ATOM 1467 C C . LEU A 1 181 ? -17.627 1.406 -2.726 1.00 78.62 181 LEU A C 1
ATOM 1469 O O . LEU A 1 181 ? -17.933 1.438 -1.537 1.00 78.62 181 LEU A O 1
ATOM 1473 N N . ARG A 1 182 ? -17.227 0.284 -3.332 1.00 74.81 182 ARG A N 1
ATOM 1474 C CA . ARG A 1 182 ? -17.104 -0.994 -2.619 1.00 74.81 182 ARG A CA 1
ATOM 1475 C C . ARG A 1 182 ? -16.064 -0.862 -1.506 1.00 74.81 182 ARG A C 1
ATOM 1477 O O . ARG A 1 182 ? -14.857 -0.808 -1.772 1.00 74.81 182 ARG A O 1
ATOM 1484 N N . ARG A 1 183 ? -16.545 -0.802 -0.264 1.00 74.75 183 ARG A N 1
ATOM 1485 C CA . ARG A 1 183 ? -15.717 -0.735 0.940 1.00 74.75 183 ARG A CA 1
ATOM 1486 C C . ARG A 1 183 ? -15.557 -2.109 1.558 1.00 74.75 183 ARG A C 1
ATOM 1488 O O . ARG A 1 183 ? -16.496 -2.892 1.634 1.00 74.75 183 ARG A O 1
ATOM 1495 N N . ALA A 1 184 ? -14.350 -2.359 2.037 1.00 69.31 184 ALA A N 1
ATOM 1496 C CA . ALA A 1 184 ? -14.050 -3.446 2.950 1.00 69.31 184 ALA A CA 1
ATOM 1497 C C . ALA A 1 184 ? -13.320 -2.833 4.148 1.00 69.31 184 ALA A C 1
ATOM 1499 O O . ALA A 1 184 ? -12.094 -2.729 4.153 1.00 69.31 184 ALA A O 1
ATOM 1500 N N . HIS A 1 185 ? -14.083 -2.339 5.121 1.00 70.75 185 HIS A N 1
ATOM 1501 C CA . HIS A 1 185 ? -13.548 -1.727 6.331 1.00 70.75 185 HIS A CA 1
ATOM 1502 C C . HIS A 1 185 ? -14.061 -2.468 7.562 1.00 70.75 185 HIS A C 1
ATOM 1504 O O . HIS A 1 185 ? -15.237 -2.803 7.655 1.00 70.75 185 HIS A O 1
ATOM 1510 N N . ILE A 1 186 ? -13.151 -2.713 8.497 1.00 65.19 186 ILE A N 1
ATOM 1511 C CA . ILE A 1 186 ? -13.455 -3.119 9.864 1.00 65.19 186 ILE A CA 1
ATOM 1512 C C . ILE A 1 186 ? -12.818 -2.042 10.739 1.00 65.19 186 ILE A C 1
ATOM 1514 O O . ILE A 1 186 ? -11.663 -1.669 10.498 1.00 65.19 186 ILE A O 1
ATOM 1518 N N . SER A 1 187 ? -13.580 -1.520 11.703 1.00 73.12 187 SER A N 1
ATOM 1519 C CA . SER A 1 187 ? -13.092 -0.508 12.642 1.00 73.12 187 SER A CA 1
ATOM 1520 C C . SER A 1 187 ? -11.834 -1.010 13.352 1.00 73.12 187 SER A C 1
ATOM 1522 O O . SER A 1 187 ? -11.783 -2.149 13.812 1.00 73.12 187 SER A O 1
ATOM 1524 N N . GLY A 1 188 ? -10.816 -0.153 13.449 1.00 74.56 188 GLY A N 1
ATOM 1525 C CA . GLY A 1 188 ? -9.650 -0.401 14.302 1.00 74.56 188 GLY A CA 1
ATOM 1526 C C . GLY A 1 188 ? -9.893 -0.050 15.774 1.00 74.56 188 GLY A C 1
ATOM 1527 O O . GLY A 1 188 ? -9.044 -0.338 16.612 1.00 74.56 188 GLY A O 1
ATOM 1528 N N . HIS A 1 189 ? -11.027 0.584 16.083 1.00 82.81 189 HIS A N 1
ATOM 1529 C CA . HIS A 1 189 ? -11.447 0.915 17.440 1.00 82.81 189 HIS A CA 1
ATOM 1530 C C . HIS A 1 189 ? -12.347 -0.188 17.993 1.00 82.81 189 HIS A C 1
ATOM 1532 O O . HIS A 1 189 ? -13.199 -0.707 17.265 1.00 82.81 189 HIS A O 1
ATOM 1538 N N . ALA A 1 190 ? -12.174 -0.506 19.279 1.00 84.62 190 ALA A N 1
ATOM 1539 C CA . ALA A 1 190 ? -13.113 -1.345 20.015 1.00 84.62 190 ALA A CA 1
ATOM 1540 C C . ALA A 1 190 ? -14.529 -0.765 19.895 1.00 84.62 190 ALA A C 1
ATOM 1542 O O . ALA A 1 190 ? -14.703 0.458 19.899 1.00 84.62 190 ALA A O 1
ATOM 1543 N N . SER A 1 191 ? -15.536 -1.633 19.775 1.00 89.12 191 SER A N 1
ATOM 1544 C CA . SER A 1 191 ? -16.919 -1.167 19.817 1.00 89.12 191 SER A CA 1
ATOM 1545 C C . SER A 1 191 ? -17.229 -0.585 21.200 1.00 89.12 191 SER A C 1
ATOM 1547 O O . SER A 1 191 ? -16.569 -0.921 22.184 1.00 89.12 191 SER A O 1
ATOM 1549 N N . GLY A 1 192 ? -18.246 0.277 21.299 1.00 90.06 192 GLY A N 1
ATOM 1550 C CA . GLY A 1 192 ? -18.668 0.813 22.597 1.00 90.06 192 GLY A CA 1
ATOM 1551 C C . GLY A 1 192 ? -19.013 -0.298 23.595 1.00 90.06 192 GLY A C 1
ATOM 1552 O O . GLY A 1 192 ? -18.645 -0.208 24.760 1.00 90.06 192 GLY A O 1
ATOM 1553 N N . THR A 1 193 ? -19.640 -1.381 23.127 1.00 91.38 193 THR A N 1
ATOM 1554 C CA . THR A 1 193 ? -19.950 -2.557 23.948 1.00 91.38 193 THR A CA 1
ATOM 1555 C C . THR A 1 193 ? -18.684 -3.259 24.433 1.00 91.38 193 THR A C 1
ATOM 1557 O O . THR A 1 193 ? -18.528 -3.413 25.640 1.00 91.38 193 THR A O 1
ATOM 1560 N N . ASP A 1 194 ? -17.752 -3.598 23.534 1.00 92.88 194 ASP A N 1
ATOM 1561 C CA . ASP A 1 194 ? -16.497 -4.267 23.916 1.00 92.88 194 ASP A CA 1
ATOM 1562 C C . ASP A 1 194 ? -15.676 -3.406 24.886 1.00 92.88 194 ASP A C 1
ATOM 1564 O O . ASP A 1 194 ? -15.055 -3.915 25.818 1.00 92.88 194 ASP A O 1
ATOM 1568 N N . LEU A 1 195 ? -15.677 -2.085 24.677 1.00 93.56 195 LEU A N 1
ATOM 1569 C CA . LEU A 1 195 ? -14.970 -1.140 25.531 1.00 93.56 195 LEU A CA 1
ATOM 1570 C C . LEU A 1 195 ? -15.576 -1.095 26.939 1.00 93.56 195 LEU A C 1
ATOM 1572 O O . LEU A 1 195 ? -14.833 -1.160 27.916 1.00 93.56 195 LEU A O 1
ATOM 1576 N N . LEU A 1 196 ? -16.905 -1.010 27.053 1.00 93.12 196 LEU A N 1
ATOM 1577 C CA . LEU A 1 196 ? -17.595 -1.011 28.346 1.00 93.12 196 LEU A CA 1
ATOM 1578 C C . LEU A 1 196 ? -17.429 -2.351 29.074 1.00 93.12 196 LEU A C 1
ATOM 1580 O O . LEU A 1 196 ? -17.135 -2.356 30.267 1.00 93.12 196 LEU A O 1
ATOM 1584 N N . GLU A 1 197 ? -17.544 -3.477 28.366 1.00 94.94 197 GLU A N 1
ATOM 1585 C CA . GLU A 1 197 ? -17.301 -4.812 28.927 1.00 94.94 197 GLU A CA 1
ATOM 1586 C C . GLU A 1 197 ? -15.863 -4.962 29.436 1.00 94.94 197 GLU A C 1
ATOM 1588 O O . GLU A 1 197 ? -15.630 -5.484 30.530 1.00 94.94 197 GLU A O 1
ATOM 1593 N N . TRP A 1 198 ? -14.886 -4.459 28.678 1.00 95.31 198 TRP A N 1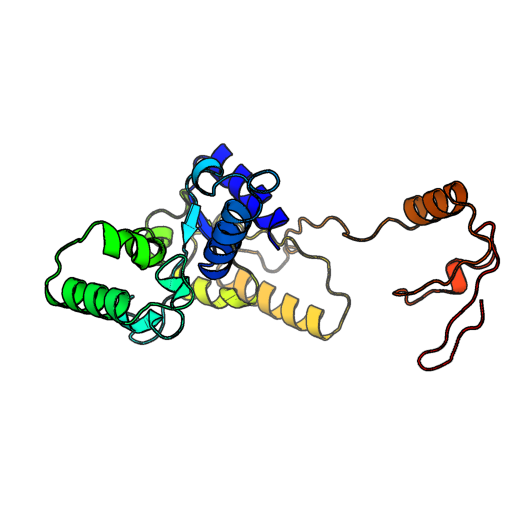
ATOM 1594 C CA . TRP A 1 198 ? -13.490 -4.465 29.096 1.00 95.31 198 TRP A CA 1
ATOM 1595 C C . TRP A 1 198 ? -13.268 -3.612 30.350 1.00 95.31 198 TRP A C 1
ATOM 1597 O O . TRP A 1 198 ? -12.657 -4.095 31.307 1.00 95.31 198 TRP A O 1
ATOM 1607 N N . ILE A 1 199 ? -13.805 -2.389 30.393 1.00 95.25 199 ILE A N 1
ATOM 1608 C CA . ILE A 1 199 ? -13.714 -1.511 31.570 1.00 95.25 199 ILE A CA 1
ATOM 1609 C C . ILE A 1 199 ? -14.352 -2.181 32.796 1.00 95.25 199 ILE A C 1
ATOM 1611 O O . ILE A 1 199 ? -13.743 -2.198 33.867 1.00 95.25 199 ILE A O 1
ATOM 1615 N N . GLU A 1 200 ? -15.529 -2.792 32.641 1.00 94.12 200 GLU A N 1
ATOM 1616 C CA . GLU A 1 200 ? -16.216 -3.528 33.711 1.00 94.12 200 GLU A CA 1
ATOM 1617 C C . GLU A 1 200 ? -15.404 -4.737 34.199 1.00 94.12 200 GLU A C 1
ATOM 1619 O O . GLU A 1 200 ? -15.414 -5.062 35.386 1.00 94.12 200 GLU A O 1
ATOM 1624 N N . SER A 1 201 ? -14.654 -5.395 33.310 1.00 96.44 201 SER A N 1
ATOM 1625 C CA . SER A 1 201 ? -13.780 -6.513 33.687 1.00 96.44 201 SER A CA 1
ATOM 1626 C C . SER A 1 201 ? -12.550 -6.069 34.488 1.00 96.44 201 SER A C 1
ATOM 1628 O O . SER A 1 201 ? -12.125 -6.771 35.407 1.00 96.44 201 SER A O 1
ATOM 1630 N N . VAL A 1 202 ? -11.993 -4.896 34.165 1.00 96.25 202 VAL A N 1
ATOM 1631 C CA . VAL A 1 202 ? -10.806 -4.330 34.823 1.00 96.25 202 VAL A CA 1
ATOM 1632 C C . VAL A 1 202 ? -11.169 -3.671 36.155 1.00 96.25 202 VAL A C 1
ATOM 1634 O O . VAL A 1 202 ? -10.375 -3.731 37.093 1.00 96.25 202 VAL A O 1
ATOM 1637 N N . LYS A 1 203 ? -12.362 -3.068 36.246 1.00 94.94 203 LYS A N 1
ATOM 1638 C CA . LYS A 1 203 ? -12.857 -2.293 37.400 1.00 94.94 203 LYS A CA 1
ATOM 1639 C C . LYS A 1 203 ? -11.880 -1.204 37.856 1.00 94.94 203 LYS A C 1
ATOM 1641 O O . LYS A 1 203 ? -11.431 -1.220 39.005 1.00 94.94 203 LYS A O 1
ATOM 1646 N N . PRO A 1 204 ? -11.512 -0.265 36.968 1.00 94.69 204 PRO A N 1
ATOM 1647 C CA . PRO A 1 204 ? -10.654 0.844 37.356 1.00 94.69 204 PRO A CA 1
ATOM 1648 C C . PRO A 1 204 ? -11.358 1.736 38.388 1.00 94.69 204 PRO A C 1
ATOM 1650 O O . PRO A 1 204 ? -12.571 1.923 38.322 1.00 94.69 204 PRO A O 1
ATOM 1653 N N . ALA A 1 205 ? -10.589 2.313 39.315 1.00 94.44 205 ALA A N 1
ATOM 1654 C CA . ALA A 1 205 ? -11.113 3.301 40.263 1.00 94.44 205 ALA A CA 1
ATOM 1655 C C . ALA A 1 205 ? -11.560 4.589 39.551 1.00 94.44 205 ALA A C 1
ATOM 1657 O O . ALA A 1 205 ? -12.595 5.149 39.897 1.00 94.44 205 ALA A O 1
ATOM 1658 N N . THR A 1 206 ? -10.817 4.990 38.514 1.00 94.06 206 THR A N 1
ATOM 1659 C CA . THR A 1 206 ? -11.071 6.197 37.722 1.00 94.06 206 THR A CA 1
ATOM 1660 C C . THR A 1 206 ? -10.954 5.887 36.231 1.00 94.06 206 THR A C 1
ATOM 1662 O O . THR A 1 206 ? -10.037 5.179 35.808 1.00 94.06 206 THR A O 1
ATOM 1665 N N . VAL A 1 207 ? -11.860 6.435 35.423 1.00 94.44 207 VAL A N 1
ATOM 1666 C CA . VAL A 1 207 ? -11.856 6.366 33.958 1.00 94.44 207 VAL A CA 1
ATOM 1667 C C . VAL A 1 207 ? -11.721 7.779 33.397 1.00 94.44 207 VAL A C 1
ATOM 1669 O O . VAL A 1 207 ? -12.530 8.652 33.698 1.00 94.44 207 VAL A O 1
ATOM 1672 N N . LEU A 1 208 ? -10.714 7.990 32.549 1.00 94.44 208 LEU A N 1
ATOM 1673 C CA . LEU A 1 208 ? -10.487 9.235 31.813 1.00 94.44 208 LEU A CA 1
ATOM 1674 C C . LEU A 1 208 ? -10.698 8.971 30.312 1.00 94.44 208 LEU A C 1
ATOM 1676 O O . LEU A 1 208 ? -9.782 8.461 29.658 1.00 94.44 208 LEU A O 1
ATOM 1680 N N . PRO A 1 209 ? -11.886 9.256 29.748 1.00 93.44 209 PRO A N 1
ATOM 1681 C CA . PRO A 1 209 ? -12.132 9.065 28.326 1.00 93.44 209 PRO A CA 1
ATOM 1682 C C . PRO A 1 209 ? -11.295 10.050 27.505 1.00 93.44 209 PRO A C 1
ATOM 1684 O O . PRO A 1 209 ? -11.411 11.264 27.654 1.00 93.44 209 PRO A O 1
ATOM 1687 N N . ILE A 1 210 ? -10.458 9.522 26.614 1.00 91.69 210 ILE A N 1
ATOM 1688 C CA . ILE A 1 210 ? -9.657 10.301 25.664 1.00 91.69 210 ILE A CA 1
ATOM 1689 C C . ILE A 1 210 ? -9.903 9.794 24.244 1.00 91.69 210 ILE A C 1
ATOM 1691 O O . ILE A 1 210 ? -10.369 8.672 24.052 1.00 91.69 210 ILE A O 1
ATOM 1695 N N . HIS A 1 211 ? -9.554 10.602 23.239 1.00 90.81 211 HIS A N 1
ATOM 1696 C CA . HIS A 1 211 ? -9.699 10.238 21.823 1.00 90.81 211 HIS A CA 1
ATOM 1697 C C . HIS A 1 211 ? -11.164 9.934 21.411 1.00 90.81 211 HIS A C 1
ATOM 1699 O O . HIS A 1 211 ? -11.417 9.101 20.539 1.00 90.81 211 HIS A O 1
ATOM 1705 N N . THR A 1 212 ? -12.123 10.634 22.026 1.00 89.31 212 THR A N 1
ATOM 1706 C CA . THR A 1 212 ? -13.566 10.598 21.731 1.00 89.31 212 THR A CA 1
ATOM 1707 C C . THR A 1 212 ? -14.125 12.023 21.697 1.00 89.31 212 THR A C 1
ATOM 1709 O O . THR A 1 212 ? -13.634 12.885 22.424 1.00 89.31 212 THR A O 1
ATOM 1712 N N . GLU A 1 213 ? -15.141 12.270 20.868 1.00 89.56 213 GLU A N 1
ATOM 1713 C CA . GLU A 1 213 ? -15.900 13.534 20.856 1.00 89.56 213 GLU A CA 1
ATOM 1714 C C . GLU A 1 213 ? -17.011 13.560 21.921 1.00 89.56 213 GLU A C 1
ATOM 1716 O O . GLU A 1 213 ? -17.530 14.629 22.224 1.00 89.56 213 GLU A O 1
ATOM 1721 N N . HIS A 1 214 ? -17.330 12.400 22.508 1.00 92.25 214 HIS A N 1
ATOM 1722 C CA . HIS A 1 214 ? -18.400 12.214 23.493 1.00 92.25 214 HIS A CA 1
ATOM 1723 C C . HIS A 1 214 ? -17.877 11.569 24.790 1.00 92.25 214 HIS A C 1
ATOM 1725 O O . HIS A 1 214 ? -18.219 10.424 25.102 1.00 92.25 214 HIS A O 1
ATOM 1731 N N . PRO A 1 215 ? -16.973 12.222 25.546 1.00 93.19 215 PRO A N 1
ATOM 1732 C CA . PRO A 1 215 ? -16.477 11.672 26.810 1.00 93.19 215 PRO A CA 1
ATOM 1733 C C . PRO A 1 215 ? -17.586 11.537 27.874 1.00 93.19 215 PRO A C 1
ATOM 1735 O O . PRO A 1 215 ? -17.505 10.671 28.746 1.00 93.19 215 PRO A O 1
ATOM 1738 N N . GLU A 1 216 ? -18.656 12.328 27.776 1.00 94.00 216 GLU A N 1
ATOM 1739 C CA . GLU A 1 216 ? -19.833 12.282 28.647 1.00 94.00 216 GLU A CA 1
ATOM 1740 C C . GLU A 1 216 ? -20.587 10.945 28.599 1.00 94.00 216 GLU A C 1
ATOM 1742 O O . GLU A 1 216 ? -21.226 10.573 29.583 1.00 94.00 216 GLU A O 1
ATOM 1747 N N . ASP A 1 217 ? -20.471 10.178 27.510 1.00 93.31 217 ASP A N 1
ATOM 1748 C CA . ASP A 1 217 ? -21.148 8.884 27.360 1.00 93.31 217 ASP A CA 1
ATOM 1749 C C . ASP A 1 217 ? -20.659 7.814 28.349 1.00 93.31 217 ASP A C 1
ATOM 1751 O O . ASP A 1 217 ? -21.336 6.803 28.554 1.00 93.31 217 ASP A O 1
ATOM 1755 N N . PHE A 1 218 ? -19.497 8.020 28.972 1.00 93.81 218 PHE A N 1
ATOM 1756 C CA . PHE A 1 218 ? -18.947 7.113 29.980 1.00 93.81 218 PHE A CA 1
ATOM 1757 C C . PHE A 1 218 ? -19.569 7.343 31.364 1.00 93.81 218 PHE A C 1
ATOM 1759 O O . PHE A 1 218 ? -19.579 6.429 32.193 1.00 93.81 218 PHE A O 1
ATOM 1766 N N . VAL A 1 219 ? -20.114 8.536 31.627 1.00 93.44 219 VAL A N 1
ATOM 1767 C CA . VAL A 1 219 ? -20.648 8.919 32.941 1.00 93.44 219 VAL A CA 1
ATOM 1768 C C . VAL A 1 219 ? -21.830 8.020 33.312 1.00 93.44 219 VAL A C 1
ATOM 1770 O O . VAL A 1 219 ? -22.832 7.941 32.604 1.00 93.44 219 VAL A O 1
ATOM 1773 N N . GLY A 1 220 ? -21.708 7.317 34.441 1.00 90.69 220 GLY A N 1
ATOM 1774 C CA . GLY A 1 220 ? -22.736 6.394 34.931 1.00 90.69 220 GLY A CA 1
ATOM 1775 C C . GLY A 1 220 ? -22.860 5.082 34.146 1.00 90.69 220 GLY A C 1
ATOM 1776 O O . GLY A 1 220 ? -23.768 4.303 34.432 1.00 90.69 220 GLY A O 1
ATOM 1777 N N . ARG A 1 221 ? -21.972 4.820 33.175 1.00 92.12 221 ARG A N 1
ATOM 1778 C CA . ARG A 1 221 ? -21.915 3.556 32.414 1.00 92.12 221 ARG A CA 1
ATOM 1779 C C . ARG A 1 221 ? -20.703 2.686 32.751 1.00 92.12 221 ARG A C 1
ATOM 1781 O O . ARG A 1 221 ? -20.580 1.593 32.209 1.00 92.12 221 ARG A O 1
ATOM 1788 N N . VAL A 1 222 ? -19.821 3.161 33.628 1.00 93.75 222 VAL A N 1
ATOM 1789 C CA . VAL A 1 222 ? -18.605 2.467 34.071 1.00 93.75 222 VAL A CA 1
ATOM 1790 C C . VAL A 1 222 ? -18.564 2.398 35.606 1.00 93.75 222 VAL A C 1
ATOM 1792 O O . VAL A 1 222 ? -19.192 3.232 36.258 1.00 93.75 222 VAL A O 1
ATOM 1795 N N . PRO A 1 223 ? -17.855 1.421 36.202 1.00 88.00 223 PRO A N 1
ATOM 1796 C CA . PRO A 1 223 ? -17.868 1.194 37.650 1.00 88.00 223 PRO A CA 1
ATOM 1797 C C . PRO A 1 223 ? -17.037 2.200 38.465 1.00 88.00 223 PRO A C 1
ATOM 1799 O O . PRO A 1 223 ? -17.223 2.274 39.678 1.00 88.00 223 PRO A O 1
ATOM 1802 N N . GLY A 1 224 ? -16.113 2.928 37.829 1.00 88.06 224 GLY A N 1
ATOM 1803 C CA . GLY A 1 224 ? -15.251 3.932 38.464 1.00 88.06 224 GLY A CA 1
ATOM 1804 C C . GLY A 1 224 ? -15.717 5.370 38.238 1.00 88.06 224 GLY A C 1
ATOM 1805 O O . GLY A 1 224 ? -16.610 5.628 37.428 1.00 88.06 224 GLY A O 1
ATOM 1806 N N . ASP A 1 225 ? -15.071 6.314 38.921 1.00 93.31 225 ASP A N 1
ATOM 1807 C CA . ASP A 1 225 ? -15.321 7.742 38.728 1.00 93.31 225 ASP A CA 1
ATOM 1808 C C . ASP A 1 225 ? -14.883 8.170 37.324 1.00 93.31 225 ASP A C 1
ATOM 1810 O O . ASP A 1 225 ? -13.798 7.819 36.859 1.00 93.31 225 ASP A O 1
ATOM 1814 N N . VAL A 1 226 ? -15.725 8.935 36.628 1.00 94.56 226 VAL A N 1
ATOM 1815 C CA . VAL A 1 226 ? -15.401 9.448 35.292 1.00 94.56 226 VAL A CA 1
ATOM 1816 C C . VAL A 1 226 ? -14.873 10.862 35.414 1.00 94.56 226 VAL A C 1
ATOM 1818 O O . VAL A 1 226 ? -15.566 11.750 35.908 1.00 94.56 226 VAL A O 1
ATOM 1821 N N . VAL A 1 227 ? -13.661 11.075 34.913 1.00 94.62 227 VAL A N 1
ATOM 1822 C CA . VAL A 1 227 ? -13.046 12.397 34.843 1.00 94.62 227 VAL A CA 1
ATOM 1823 C C . VAL A 1 227 ? -13.095 12.878 33.400 1.00 94.62 227 VAL A C 1
ATOM 1825 O O . VAL A 1 227 ? -12.610 12.206 32.492 1.00 94.62 227 VAL A O 1
ATOM 1828 N N . LEU A 1 228 ? -13.710 14.038 33.188 1.00 93.62 228 LEU A N 1
ATOM 1829 C CA . LEU A 1 228 ? -13.776 14.691 31.885 1.00 93.62 228 LEU A CA 1
ATOM 1830 C C . LEU A 1 228 ? -12.624 15.692 31.807 1.00 93.62 228 LEU A C 1
ATOM 1832 O O . LEU A 1 228 ? -12.573 16.635 32.591 1.00 93.62 228 LEU A O 1
ATOM 1836 N N . ALA A 1 229 ? -11.676 15.451 30.903 1.00 90.25 229 ALA A N 1
ATOM 1837 C CA . ALA A 1 229 ? -10.532 16.334 30.708 1.00 90.25 229 ALA A CA 1
ATOM 1838 C C . ALA A 1 229 ? -10.844 17.443 29.702 1.00 90.25 229 ALA A C 1
ATOM 1840 O O . ALA A 1 229 ? -11.442 17.186 28.655 1.00 90.25 229 ALA A O 1
ATOM 1841 N N . GLU A 1 230 ? -10.333 18.642 29.972 1.00 88.75 230 GLU A N 1
ATOM 1842 C CA . GLU A 1 230 ? -10.294 19.741 29.011 1.00 88.75 230 GLU A CA 1
ATOM 1843 C C . GLU A 1 230 ? -8.894 19.888 28.397 1.00 88.75 230 GLU A C 1
ATOM 1845 O O . GLU A 1 230 ? -7.864 19.598 29.013 1.00 88.75 230 GLU A O 1
ATOM 1850 N N . VAL A 1 231 ? -8.840 20.316 27.133 1.00 87.56 231 VAL A N 1
ATOM 1851 C CA . VAL A 1 231 ? -7.574 20.450 26.403 1.00 87.56 231 VAL A CA 1
ATOM 1852 C C . VAL A 1 231 ? -6.707 21.525 27.055 1.00 87.56 231 VAL A C 1
ATOM 1854 O O . VAL A 1 231 ? -7.059 22.700 27.067 1.00 87.56 231 VAL A O 1
ATOM 1857 N N . GLY A 1 232 ? -5.521 21.122 27.514 1.00 89.31 232 GLY A N 1
ATOM 1858 C CA . GLY A 1 232 ? -4.541 22.022 28.125 1.00 89.31 232 GLY A CA 1
ATOM 1859 C C . GLY A 1 232 ? -4.664 22.155 29.642 1.00 89.31 232 GLY A C 1
ATOM 1860 O O . GLY A 1 232 ? -3.825 22.828 30.241 1.00 89.31 232 GLY A O 1
ATOM 1861 N N . GLU A 1 233 ? -5.638 21.492 30.265 1.00 90.25 233 GLU A N 1
ATOM 1862 C CA . GLU A 1 233 ? -5.778 21.464 31.719 1.00 90.25 233 GLU A CA 1
ATOM 1863 C C . GLU A 1 233 ? -5.084 20.245 32.338 1.00 90.25 233 GLU A C 1
ATOM 1865 O O . GLU A 1 233 ? -5.004 19.165 31.746 1.00 90.25 233 GLU A O 1
ATOM 1870 N N . ALA A 1 234 ? -4.544 20.430 33.545 1.00 89.00 234 ALA A N 1
ATOM 1871 C CA . ALA A 1 234 ? -3.984 19.336 34.323 1.00 89.00 234 ALA A CA 1
ATOM 1872 C C . ALA A 1 234 ? -5.116 18.575 35.019 1.00 89.00 234 ALA A C 1
ATOM 1874 O O . ALA A 1 234 ? -5.977 19.179 35.653 1.00 89.00 234 ALA A O 1
ATOM 1875 N N . VAL A 1 235 ? -5.076 17.248 34.930 1.00 86.69 235 VAL A N 1
ATOM 1876 C CA . VAL A 1 235 ? -6.019 16.367 35.619 1.00 86.69 235 VAL A CA 1
ATOM 1877 C C . VAL A 1 235 ? -5.307 15.737 36.813 1.00 86.69 235 VAL A C 1
ATOM 1879 O O . VAL A 1 235 ? -4.292 15.063 36.631 1.00 86.69 235 VAL A O 1
ATOM 1882 N N . GLU A 1 236 ? -5.827 15.953 38.022 1.00 82.12 236 GLU A N 1
ATOM 1883 C CA . GLU A 1 236 ? -5.386 15.235 39.224 1.00 82.12 236 GLU A CA 1
ATOM 1884 C C . GLU A 1 236 ? -6.215 13.953 39.385 1.00 82.12 236 GLU A C 1
ATOM 1886 O O . GLU A 1 236 ? -7.444 13.996 39.305 1.00 82.12 236 GLU A O 1
ATOM 1891 N N . ILE A 1 237 ? -5.533 12.814 39.560 1.00 77.00 237 ILE A N 1
ATOM 1892 C CA . ILE A 1 237 ? -6.117 11.464 39.652 1.00 77.00 237 ILE A CA 1
ATOM 1893 C C . ILE A 1 237 ? -5.638 10.796 40.937 1.00 77.00 237 ILE A C 1
ATOM 1895 O O . ILE A 1 237 ? -4.415 10.871 41.202 1.00 77.00 237 ILE A O 1
#

Secondary structure (DSSP, 8-state):
--HHHHHHHHHHHHTT-EEEE-HHHHHHHHHHHHH-TTTS--GGGG-SEEEEE---TTSS--GGGGTT-GGGTSS-SS--HHHHHHHHHHHHHT---HHHHHHTHHHHH-EEHHHHHHSGGGEEEE--GGGGGGHHHH-PPTT----B-SPPP-SHHHHHHHHHHHHHHHHTTSS-TTPPP-B----SSPPHHHHHHHHHHH--SEE---S-S-GGGGTTTSSSEE--PPTT-----

pLDDT: mean 90.3, std 6.84, range [64.69, 98.44]

Radius of gyration: 23.55 Å; chains: 1; bounding box: 56×40×62 Å

Foldseek 3Di:
DLVVVLVVLQVLAVLQAEEAEALVSVLVLQVCCVVPVVVHPHPVVSDRYAYEDEQADVSPLDPVRCVVQQSQQANDRDDDPVLVVVLVVCVVVVDDDPVNCRSRVNSVSPDYLVNCLVPVSRYDYPDDLVRLVCCVSNLDDAPDEDEDADDDDPDPVSVVSVVVSLVSCCVSNRAPPPDDHHYDYDDPDDDPVRVLVVQQVVQDQEDEDDPDPCLVVCVPSHNHHYDYDDPPDDDDD

Sequence (237 aa):
DIARFQTVAEVARDTGRTLAASPKTLALYHRLAEEHPSLFAPLSSLGDVRAYLERCGTMLYSPADYKQHLFKLGRQGKWTADEAEAVRRQWAKEERDSVVSRLLEHYYGGVRAYDVRRRPSRYILHAGFFDIQELIDLSPPSGSAYVRAATEPFSEEMVIDERKLRNWLSRFGLMQDEEELRRAHISGHASGTDLLEWIESVKPATVLPIHTEHPEDFVGRVPGDVVLAEVG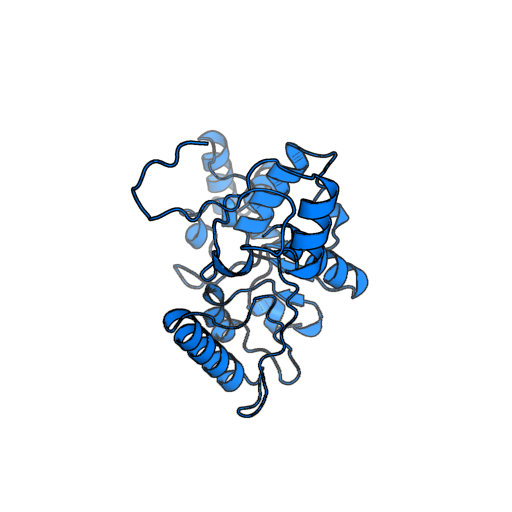EAVEI